Protein AF-A0A847C6D0-F1 (afdb_monomer)

Nearest PDB structures (foldseek):
  8rb9-assembly1_D  TM=8.450E-01  e=7.195E-10  Azotobacter vinelandii DJ
  7zc6-assembly1_D  TM=8.241E-01  e=4.698E-09  Clostridium tetanomorphum
  8rbq-assembly1_D  TM=7.676E-01  e=1.308E-06  Azotobacter vinelandii DJ
  8a1v-assembly1_B  TM=7.270E-01  e=4.413E-07  Vibrio cholerae

Mean predicted aligned error: 7.04 Å

pLDDT: mean 85.18, std 9.55, range [44.72, 97.19]

Foldseek 3Di:
DDDPPPDPDADPQQVLLVLLVVLCVVLQVQLCQWQNCQSVVLLVLLQVLLVVLQVVLCVVVVHDRDPRNCVLSSLLSLLLLQAASQAASVLSSVLSNCLRNVQARVQPHPPRGPDRSSVVSNVVSCVVPVVRGQWHAFTNHHFDNDSGRPGDTDGALVVCLVVLHDDPDDLVCLQCLRTGHRSNQSHNPSVVVSVVSCVVVVSDDPVVVVVVLVVLLVVQLVDQSYPPDSVSSSSCSSSSRD

Secondary structure (DSSP, 8-state):
-----------TTHHHHHHHHHHHHHHHHHHHHHHTHHHHHHHHHHHHHHHHHHHHHHHHTTPPP-TT-THHHHHHHHHHHTS-TT--HHHHHHHHHIIIIIIIITTTSTT--SS-HHHHHHHHHHHH-HHHHSEEEPTT----SSSS----EEE-HHHHHHTTPPP---HHHHHHT-SSS-TTTS-HHHHHHHHHHHHHTT-S-HHHHHHHHHHHHHHHHHS---TT-HHHHHHHHHHS--

Radius of gyration: 19.59 Å; Cα contacts (8 Å, |Δi|>4): 330; chains: 1; bounding box: 45×45×65 Å

Solvent-accessible surface area (backbone atoms only — not comparable to full-atom values): 13008 Å² total; per-residue (Å²): 136,81,78,77,80,80,72,82,79,70,41,86,52,30,65,62,37,49,55,51,48,61,55,43,45,64,48,54,52,48,32,26,70,32,31,30,66,29,40,54,50,52,50,51,51,33,42,53,46,23,50,52,41,51,49,51,50,23,60,76,68,75,45,81,79,62,91,44,58,50,50,48,41,41,34,24,51,55,35,54,32,67,34,23,66,54,52,46,64,68,61,51,51,55,30,35,42,45,15,43,46,56,30,27,47,70,50,74,27,88,95,50,43,97,57,64,28,29,59,53,17,48,51,51,41,49,71,77,41,46,82,60,53,57,34,10,40,54,58,68,41,73,40,53,78,51,78,66,35,87,63,70,66,36,72,24,59,63,59,40,46,74,73,47,40,78,74,96,64,55,72,65,39,42,48,67,26,65,48,33,38,27,47,54,40,23,41,47,62,58,52,51,51,36,50,54,51,37,51,74,69,62,79,48,65,66,64,59,59,48,54,52,52,52,49,54,52,50,52,32,52,75,59,50,61,33,89,90,38,50,67,59,30,31,53,49,58,74,45,53,44,117

Structure (mmCIF, N/CA/C/O backbone):
data_AF-A0A847C6D0-F1
#
_entry.id   AF-A0A847C6D0-F1
#
loop_
_atom_site.group_PDB
_atom_site.id
_atom_site.type_symbol
_atom_site.label_atom_id
_atom_site.label_alt_id
_atom_site.label_comp_id
_atom_site.label_asym_id
_atom_site.label_entity_id
_atom_site.label_seq_id
_atom_site.pdbx_PDB_ins_code
_atom_site.Cartn_x
_atom_site.Cartn_y
_atom_site.Cartn_z
_atom_site.occupancy
_atom_site.B_iso_or_equiv
_atom_site.auth_seq_id
_atom_site.auth_comp_id
_atom_site.auth_asym_id
_atom_site.auth_atom_id
_atom_site.pdbx_PDB_model_num
ATOM 1 N N . MET A 1 1 ? -11.343 23.034 46.363 1.00 44.72 1 MET A N 1
ATOM 2 C CA . MET A 1 1 ? -11.977 22.089 45.418 1.00 44.72 1 MET A CA 1
ATOM 3 C C . MET A 1 1 ? -11.144 22.096 44.141 1.00 44.72 1 MET A C 1
ATOM 5 O O . MET A 1 1 ? -11.367 22.913 43.260 1.00 44.72 1 MET A O 1
ATOM 9 N N . THR A 1 2 ? -10.071 21.307 44.101 1.00 52.72 2 THR A N 1
ATOM 10 C CA . THR A 1 2 ? -9.197 21.187 42.928 1.00 52.72 2 THR A CA 1
ATOM 11 C C . THR A 1 2 ? -9.848 20.202 41.965 1.00 52.72 2 THR A C 1
ATOM 13 O O . THR A 1 2 ? -9.971 19.019 42.265 1.00 52.72 2 THR A O 1
ATOM 16 N N . THR A 1 3 ? -10.327 20.685 40.821 1.00 48.69 3 THR A N 1
ATOM 17 C CA . THR A 1 3 ? -10.751 19.818 39.716 1.00 48.69 3 THR A CA 1
ATOM 18 C C . THR A 1 3 ? -9.593 18.883 39.356 1.00 48.69 3 THR A C 1
ATOM 20 O O . THR A 1 3 ? -8.495 19.390 39.097 1.00 48.69 3 THR A O 1
ATOM 23 N N . PRO A 1 4 ? -9.775 17.550 39.348 1.00 52.44 4 PRO A N 1
ATOM 24 C CA . PRO A 1 4 ? -8.706 16.646 38.951 1.00 52.44 4 PRO A CA 1
ATOM 25 C C . PRO A 1 4 ? -8.313 16.965 37.505 1.00 52.44 4 PRO A C 1
ATOM 27 O O . PRO A 1 4 ? -9.171 17.035 36.622 1.00 52.44 4 PRO A O 1
ATOM 30 N N . LYS A 1 5 ? -7.018 17.202 37.258 1.00 51.00 5 LYS A N 1
ATOM 31 C CA . LYS A 1 5 ? -6.476 17.288 35.897 1.00 51.00 5 LYS A CA 1
ATOM 32 C C . LYS A 1 5 ? -6.838 15.977 35.197 1.00 51.00 5 LYS A C 1
ATOM 34 O O . LYS A 1 5 ? -6.333 14.933 35.593 1.00 51.00 5 LYS A O 1
ATOM 39 N N . LYS A 1 6 ? -7.704 16.025 34.179 1.00 50.72 6 LYS A N 1
ATOM 40 C CA . LYS A 1 6 ? -7.889 14.907 33.246 1.00 50.72 6 LYS A CA 1
ATOM 41 C C . LYS A 1 6 ? -6.543 14.661 32.570 1.00 50.72 6 LYS A C 1
ATOM 43 O O . LYS A 1 6 ? -6.172 15.379 31.645 1.00 50.72 6 LYS A O 1
ATOM 48 N N . THR A 1 7 ? -5.784 13.694 33.065 1.00 55.59 7 THR A N 1
ATOM 49 C CA . THR A 1 7 ? -4.714 13.074 32.293 1.00 55.59 7 THR A CA 1
ATOM 50 C C . THR A 1 7 ? -5.371 12.476 31.056 1.00 55.59 7 THR A C 1
ATOM 52 O O . THR A 1 7 ? -6.276 11.656 31.177 1.00 55.59 7 THR A O 1
ATOM 55 N N . LEU A 1 8 ? -4.993 12.963 29.873 1.00 59.59 8 LEU A N 1
ATOM 56 C CA . LEU A 1 8 ? -5.364 12.333 28.610 1.00 59.59 8 LEU A CA 1
ATOM 57 C C . LEU A 1 8 ? -4.773 10.921 28.621 1.00 59.59 8 LEU A C 1
ATOM 59 O O . LEU A 1 8 ? -3.564 10.754 28.464 1.00 59.59 8 LEU A O 1
ATOM 63 N N . GLU A 1 9 ? -5.611 9.923 28.879 1.00 65.44 9 GLU A N 1
ATOM 64 C CA . GLU A 1 9 ? -5.243 8.526 28.690 1.00 65.44 9 GLU A CA 1
ATOM 65 C C . GLU A 1 9 ? -5.227 8.268 27.185 1.00 65.44 9 GLU A C 1
ATOM 67 O O . GLU A 1 9 ? -6.250 8.374 26.511 1.00 65.44 9 GLU A O 1
ATOM 72 N N . PHE A 1 10 ? -4.034 8.041 26.641 1.00 70.75 10 PHE A N 1
ATOM 73 C CA . PHE A 1 10 ? -3.868 7.706 25.233 1.00 70.75 10 PHE A CA 1
ATOM 74 C C . PHE A 1 10 ? -4.242 6.244 25.018 1.00 70.75 10 PHE A C 1
ATOM 76 O O . PHE A 1 10 ? -3.786 5.380 25.769 1.00 70.75 10 PHE A O 1
ATOM 83 N N . HIS A 1 11 ? -5.006 5.968 23.963 1.00 74.69 11 HIS A N 1
ATOM 84 C CA . HIS A 1 11 ? -5.304 4.610 23.533 1.00 74.69 11 HIS A CA 1
ATOM 85 C C . HIS A 1 11 ? -4.012 3.808 23.292 1.00 74.69 11 HIS A C 1
ATOM 87 O O . HIS A 1 11 ? -3.008 4.343 22.811 1.00 74.69 11 HIS A O 1
ATOM 93 N N . GLU A 1 12 ? -4.028 2.508 23.600 1.00 75.00 12 GLU A N 1
ATOM 94 C CA . GLU A 1 12 ? -2.847 1.629 23.527 1.00 75.00 12 GLU A CA 1
ATOM 95 C C . GLU A 1 12 ? -2.215 1.586 22.123 1.00 75.00 12 GLU A C 1
ATOM 97 O O . GLU A 1 12 ? -1.005 1.398 21.979 1.00 75.00 12 GLU A O 1
ATOM 102 N N . SER A 1 13 ? -3.020 1.832 21.082 1.00 77.50 13 SER A N 1
ATOM 103 C CA . SER A 1 13 ? -2.573 1.917 19.685 1.00 77.50 13 SER A CA 1
ATOM 104 C C . SER A 1 13 ? -1.726 3.154 19.376 1.00 77.50 13 SER A C 1
ATOM 106 O O . SER A 1 13 ? -0.960 3.145 18.413 1.00 77.50 13 SER A O 1
ATOM 108 N N . PHE A 1 14 ? -1.821 4.218 20.179 1.00 81.69 14 PHE A N 1
ATOM 109 C CA . PHE A 1 14 ? -1.315 5.536 19.803 1.00 81.69 14 PHE A CA 1
ATOM 110 C C . PHE A 1 14 ? 0.202 5.558 19.604 1.00 81.69 14 PHE A C 1
ATOM 112 O O . PHE A 1 14 ? 0.680 6.050 18.585 1.00 81.69 14 PHE A O 1
ATOM 119 N N . ARG A 1 15 ? 0.980 5.012 20.550 1.00 83.75 15 ARG A N 1
ATOM 120 C CA . ARG A 1 15 ? 2.453 5.039 20.457 1.00 83.75 15 ARG A CA 1
ATOM 121 C C . ARG A 1 15 ? 2.971 4.217 19.270 1.00 83.75 15 ARG A C 1
ATOM 123 O O . ARG A 1 15 ? 3.663 4.812 18.446 1.00 83.75 15 ARG A O 1
ATOM 130 N N . PRO A 1 16 ? 2.616 2.923 19.122 1.00 84.06 16 PRO A N 1
ATOM 131 C CA . PRO A 1 16 ? 3.066 2.139 17.975 1.00 84.06 16 PRO A CA 1
ATOM 132 C C . PRO A 1 16 ? 2.629 2.754 16.643 1.00 84.06 16 PRO A C 1
ATOM 134 O O . PRO A 1 16 ? 3.468 2.983 15.778 1.00 84.06 16 PRO A O 1
ATOM 137 N N . CYS A 1 17 ? 1.343 3.089 16.482 1.00 87.06 17 CYS A N 1
ATOM 138 C CA . CYS A 1 17 ? 0.830 3.609 15.214 1.00 87.06 17 CYS A CA 1
ATOM 139 C C . CYS A 1 17 ? 1.452 4.955 14.833 1.00 87.06 17 CYS A C 1
ATOM 141 O O . CYS A 1 17 ? 1.730 5.190 13.659 1.00 87.06 17 CYS A O 1
ATOM 143 N N . ARG A 1 18 ? 1.721 5.830 15.808 1.00 89.06 18 ARG A N 1
ATOM 144 C CA . ARG A 1 18 ? 2.415 7.098 15.563 1.00 89.06 18 ARG A CA 1
ATOM 145 C C . ARG A 1 18 ? 3.824 6.855 15.036 1.00 89.06 18 ARG A C 1
ATOM 147 O O . ARG A 1 18 ? 4.219 7.492 14.064 1.00 89.06 18 ARG A O 1
ATOM 154 N N . ASP A 1 19 ? 4.570 5.951 15.664 1.00 88.50 19 ASP A N 1
ATOM 155 C CA . ASP A 1 19 ? 5.946 5.665 15.260 1.00 88.50 19 ASP A CA 1
ATOM 156 C C . ASP A 1 19 ? 5.974 5.043 13.850 1.00 88.50 19 ASP A C 1
ATOM 158 O O . ASP A 1 19 ? 6.799 5.438 13.029 1.00 88.50 19 ASP A O 1
ATOM 162 N N . PHE A 1 20 ? 5.002 4.181 13.519 1.00 88.25 20 PHE A N 1
ATOM 163 C CA . PHE A 1 20 ? 4.784 3.694 12.152 1.00 88.25 20 PHE A CA 1
ATOM 164 C C . PHE A 1 20 ? 4.538 4.824 11.155 1.00 88.25 20 PHE A C 1
ATOM 166 O O . PHE A 1 20 ? 5.227 4.896 10.140 1.00 88.25 20 PHE A O 1
ATOM 173 N N . ILE A 1 21 ? 3.602 5.729 11.445 1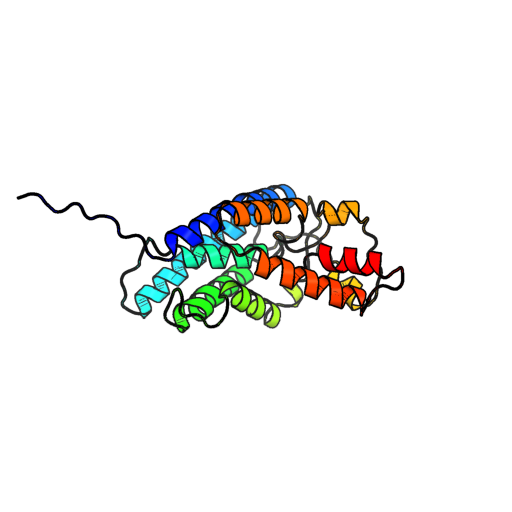.00 90.38 21 ILE A N 1
ATOM 174 C CA . ILE A 1 21 ? 3.292 6.850 10.550 1.00 90.38 21 ILE A CA 1
ATOM 175 C C . ILE A 1 21 ? 4.534 7.719 10.328 1.00 90.38 21 ILE A C 1
ATOM 177 O O . ILE A 1 21 ? 4.827 8.055 9.185 1.00 90.38 21 ILE A O 1
ATOM 181 N N . ILE A 1 22 ? 5.305 8.024 11.379 1.00 89.69 22 ILE A N 1
ATOM 182 C CA . ILE A 1 22 ? 6.541 8.818 11.271 1.00 89.69 22 ILE A CA 1
ATOM 183 C C . ILE A 1 22 ? 7.541 8.155 10.319 1.00 89.69 22 ILE A C 1
ATOM 185 O O . ILE A 1 22 ? 8.117 8.829 9.466 1.00 89.69 22 ILE A O 1
ATOM 189 N N . VAL A 1 23 ? 7.725 6.839 10.428 1.00 88.94 23 VAL A N 1
ATOM 190 C CA . VAL A 1 23 ? 8.647 6.096 9.559 1.00 88.94 23 VAL A CA 1
ATOM 191 C C . VAL A 1 23 ? 8.136 6.017 8.113 1.00 88.94 23 VAL A C 1
ATOM 193 O O . VAL A 1 23 ? 8.940 5.905 7.191 1.00 88.94 23 VAL A O 1
ATOM 196 N N . MET A 1 24 ? 6.828 6.136 7.878 1.00 89.31 24 MET A N 1
ATOM 197 C CA . MET A 1 24 ? 6.245 6.160 6.530 1.00 89.31 24 MET A CA 1
ATOM 198 C C . MET A 1 24 ? 6.336 7.521 5.827 1.00 89.31 24 MET A C 1
ATOM 200 O O . MET A 1 24 ? 6.290 7.565 4.598 1.00 89.31 24 MET A O 1
ATOM 204 N N . ILE A 1 25 ? 6.510 8.624 6.562 1.00 91.75 25 ILE A N 1
ATOM 205 C CA . ILE A 1 25 ? 6.654 9.975 5.990 1.00 91.75 25 ILE A CA 1
ATOM 206 C C . ILE A 1 25 ? 7.699 10.047 4.857 1.00 91.75 25 ILE A C 1
ATOM 208 O O . ILE A 1 25 ? 7.352 10.563 3.793 1.00 91.75 25 ILE A O 1
ATOM 212 N N . PRO A 1 26 ? 8.944 9.543 4.999 1.00 91.56 26 PRO A N 1
ATOM 213 C CA . PRO A 1 26 ? 9.917 9.586 3.905 1.00 91.56 26 PRO A CA 1
ATOM 214 C C . PRO A 1 26 ? 9.453 8.834 2.647 1.00 91.56 26 PRO A C 1
ATOM 216 O O . PRO A 1 26 ? 9.716 9.307 1.541 1.00 91.56 26 PRO A O 1
ATOM 219 N N . LEU A 1 27 ? 8.710 7.724 2.782 1.00 90.94 27 LEU A N 1
ATOM 220 C CA . LEU A 1 27 ? 8.121 7.029 1.627 1.00 90.94 27 LEU A CA 1
ATOM 221 C C . LEU A 1 27 ? 7.070 7.902 0.937 1.00 90.94 27 LEU A C 1
ATOM 223 O O . LEU A 1 27 ? 7.048 7.994 -0.287 1.00 90.94 27 LEU A O 1
ATOM 227 N N . MET A 1 28 ? 6.213 8.567 1.715 1.00 91.81 28 MET A N 1
ATOM 228 C CA . MET A 1 28 ? 5.176 9.449 1.175 1.00 91.81 28 MET A CA 1
ATOM 229 C C . MET A 1 28 ? 5.777 10.651 0.438 1.00 91.81 28 MET A C 1
ATOM 231 O O . MET A 1 28 ? 5.303 11.015 -0.640 1.00 91.81 28 MET A O 1
ATOM 235 N N . ILE A 1 29 ? 6.836 11.246 0.996 1.00 91.69 29 ILE A N 1
ATOM 236 C CA . ILE A 1 29 ? 7.572 12.349 0.365 1.00 91.69 29 ILE A CA 1
ATOM 237 C C . ILE A 1 29 ? 8.174 11.881 -0.958 1.00 91.69 29 ILE A C 1
ATOM 239 O O . ILE A 1 29 ? 8.036 12.574 -1.966 1.00 91.69 29 ILE A O 1
ATOM 243 N N . MET A 1 30 ? 8.787 10.696 -0.981 1.00 89.44 30 MET A N 1
ATOM 244 C CA . MET A 1 30 ? 9.366 10.162 -2.209 1.00 89.44 30 MET A CA 1
ATOM 245 C C . MET A 1 30 ? 8.302 9.884 -3.274 1.00 89.44 30 MET A C 1
ATOM 247 O O . MET A 1 30 ? 8.480 10.268 -4.428 1.00 89.44 30 MET A O 1
ATOM 251 N N . ALA A 1 31 ? 7.167 9.289 -2.896 1.00 89.38 31 ALA A N 1
ATOM 252 C CA . ALA A 1 31 ? 6.049 9.080 -3.813 1.00 89.38 31 ALA A CA 1
ATOM 253 C C . ALA A 1 31 ? 5.589 10.408 -4.446 1.00 89.38 31 ALA A C 1
ATOM 255 O O . ALA A 1 31 ? 5.386 10.478 -5.660 1.00 89.38 31 ALA A O 1
ATOM 256 N N . GLY A 1 32 ? 5.496 11.478 -3.648 1.00 89.19 32 GLY A N 1
ATOM 257 C CA . GLY A 1 32 ? 5.201 12.825 -4.141 1.00 89.19 32 GLY A CA 1
ATOM 258 C C . GLY A 1 32 ? 6.282 13.394 -5.069 1.00 89.19 32 GLY A C 1
ATOM 259 O O . GLY A 1 32 ? 5.963 14.024 -6.074 1.00 89.19 32 GLY A O 1
ATOM 260 N N . TYR A 1 33 ? 7.560 13.137 -4.787 1.00 89.00 33 TYR A N 1
ATOM 261 C CA . TYR A 1 33 ? 8.672 13.584 -5.633 1.00 89.00 33 TYR A CA 1
ATOM 262 C C . TYR A 1 33 ? 8.642 12.959 -7.039 1.00 89.00 33 TYR A C 1
ATOM 264 O O . TYR A 1 33 ? 8.965 13.626 -8.018 1.00 89.00 33 TYR A O 1
ATOM 272 N N . LEU A 1 34 ? 8.209 11.704 -7.166 1.00 86.25 34 LEU A N 1
ATOM 273 C CA . LEU A 1 34 ? 8.239 10.977 -8.443 1.00 86.25 34 LEU A CA 1
ATOM 274 C C . LEU A 1 34 ? 7.023 11.209 -9.316 1.00 86.25 34 LEU A C 1
ATOM 276 O O . LEU A 1 34 ? 7.146 11.313 -10.533 1.00 86.25 34 LEU A O 1
ATOM 280 N N . TYR A 1 35 ? 5.847 11.207 -8.695 1.00 87.31 35 TYR A N 1
ATOM 281 C CA . TYR A 1 35 ? 4.576 11.227 -9.413 1.00 87.31 35 TYR A CA 1
ATOM 282 C C . TYR A 1 35 ? 3.864 12.582 -9.289 1.00 87.31 35 TYR A C 1
ATOM 284 O O . TYR A 1 35 ? 2.782 12.778 -9.847 1.00 87.31 35 TYR A O 1
ATOM 292 N N . GLY A 1 36 ? 4.466 13.535 -8.571 1.00 88.62 36 GLY A N 1
ATOM 293 C CA . GLY A 1 36 ? 3.953 14.884 -8.360 1.00 88.62 36 GLY A CA 1
ATOM 294 C C . GLY A 1 36 ? 2.919 14.970 -7.235 1.00 88.62 36 GLY A C 1
ATOM 295 O O . GLY A 1 36 ? 2.982 14.273 -6.226 1.00 88.62 36 GLY A O 1
ATOM 296 N N . ALA A 1 37 ? 1.928 15.849 -7.395 1.00 89.31 37 ALA A N 1
ATOM 297 C CA . ALA A 1 37 ? 0.943 16.133 -6.347 1.00 89.31 37 ALA A CA 1
ATOM 298 C C . ALA A 1 37 ? -0.102 15.018 -6.141 1.00 89.31 37 ALA A C 1
ATOM 300 O O . ALA A 1 37 ? -0.779 14.988 -5.112 1.00 89.31 37 ALA A O 1
ATOM 301 N N . ARG A 1 38 ? -0.259 14.096 -7.101 1.00 90.75 38 ARG A N 1
ATOM 302 C CA . ARG A 1 38 ? -1.334 13.092 -7.082 1.00 90.75 38 ARG A CA 1
ATOM 303 C C . ARG A 1 38 ? -1.240 12.109 -5.901 1.00 90.75 38 ARG A C 1
ATOM 305 O O . ARG A 1 38 ? -2.246 11.986 -5.207 1.00 90.75 38 ARG A O 1
ATOM 312 N N . PRO A 1 39 ? -0.101 11.455 -5.592 1.00 91.69 39 PRO A N 1
ATOM 313 C CA . PRO A 1 39 ? -0.006 10.581 -4.416 1.00 91.69 39 PRO A CA 1
ATOM 314 C C . PRO A 1 39 ? -0.338 11.283 -3.104 1.00 91.69 39 PRO A C 1
ATOM 316 O O . PRO A 1 39 ? -1.010 10.705 -2.257 1.00 91.69 39 PRO A O 1
ATOM 319 N N . LEU A 1 40 ? 0.070 12.549 -2.954 1.00 93.12 40 LEU A N 1
ATOM 320 C CA . LEU A 1 40 ? -0.241 13.346 -1.764 1.00 93.12 40 LEU A CA 1
ATOM 321 C C . LEU A 1 40 ? -1.753 13.539 -1.597 1.00 93.12 40 LEU A C 1
ATOM 323 O O . LEU A 1 40 ? -2.267 13.417 -0.486 1.00 93.12 40 LEU A O 1
ATOM 327 N N . LEU A 1 41 ? -2.475 13.763 -2.700 1.00 93.62 41 LEU A N 1
ATOM 328 C CA . LEU A 1 41 ? -3.938 13.795 -2.685 1.00 93.62 41 LEU A CA 1
ATOM 329 C C . LEU A 1 41 ? -4.537 12.432 -2.338 1.00 93.62 41 LEU A C 1
ATOM 331 O O . LEU A 1 41 ? -5.476 12.382 -1.552 1.00 93.62 41 LEU A O 1
ATOM 335 N N . ILE A 1 42 ? -3.997 11.333 -2.873 1.00 94.56 42 ILE A N 1
ATOM 336 C CA . ILE A 1 42 ? -4.485 9.985 -2.552 1.00 94.56 42 ILE A CA 1
ATOM 337 C C . ILE A 1 42 ? -4.314 9.694 -1.054 1.00 94.56 42 ILE A C 1
ATOM 339 O O . ILE A 1 42 ? -5.247 9.200 -0.422 1.00 94.56 42 ILE A O 1
ATOM 343 N N . PHE A 1 43 ? -3.169 10.049 -0.462 1.00 95.38 43 PHE A N 1
ATOM 344 C CA . PHE A 1 43 ? -2.953 9.921 0.980 1.00 95.38 43 PHE A CA 1
ATOM 345 C C . PHE A 1 43 ? -3.951 10.752 1.786 1.00 95.38 43 PHE A C 1
ATOM 347 O O . PHE A 1 43 ? -4.514 10.255 2.758 1.00 95.38 43 PHE A O 1
ATOM 354 N N . LEU A 1 44 ? -4.208 11.996 1.372 1.00 95.38 44 LEU A N 1
ATOM 355 C CA . LEU A 1 44 ? -5.173 12.864 2.042 1.00 95.38 44 LEU A CA 1
ATOM 356 C C . LEU A 1 44 ? -6.593 12.293 1.965 1.00 95.38 44 LEU A C 1
ATOM 358 O O . LEU A 1 44 ? -7.277 12.225 2.983 1.00 95.38 44 LEU A O 1
ATOM 362 N N . ILE A 1 45 ? -7.013 11.831 0.785 1.00 95.81 45 ILE A N 1
ATOM 363 C CA . ILE A 1 45 ? -8.318 11.189 0.579 1.00 95.81 45 ILE A CA 1
ATOM 364 C C . ILE A 1 45 ? -8.442 9.949 1.466 1.00 95.81 45 ILE A C 1
ATOM 366 O O . ILE A 1 45 ? -9.458 9.776 2.128 1.00 95.81 45 ILE A O 1
ATOM 370 N N . ALA A 1 46 ? -7.402 9.118 1.542 1.00 96.69 46 ALA A N 1
ATOM 371 C CA . ALA A 1 46 ? -7.412 7.919 2.371 1.00 96.69 46 ALA A CA 1
ATOM 372 C C . ALA A 1 46 ? -7.476 8.222 3.875 1.00 96.69 46 ALA A C 1
ATOM 374 O O . ALA A 1 46 ? -8.168 7.518 4.603 1.00 96.69 46 ALA A O 1
ATOM 375 N N . ILE A 1 47 ? -6.802 9.277 4.347 1.00 96.25 47 ILE A N 1
ATOM 376 C CA . ILE A 1 47 ? -6.898 9.736 5.742 1.00 96.25 47 ILE A CA 1
ATOM 377 C C . ILE A 1 47 ? -8.321 10.210 6.053 1.00 96.25 47 ILE A C 1
ATOM 379 O O . ILE A 1 47 ? -8.883 9.827 7.079 1.00 96.25 47 ILE A O 1
ATOM 383 N N . VAL A 1 48 ? -8.908 11.026 5.173 1.00 96.69 48 VAL A N 1
ATOM 384 C CA . VAL A 1 48 ? -10.277 11.535 5.343 1.00 96.69 48 VAL A CA 1
ATOM 385 C C . VAL A 1 48 ? -11.283 10.385 5.324 1.00 96.69 48 VAL A C 1
ATOM 387 O O . VAL A 1 48 ? -12.140 10.314 6.200 1.00 96.69 48 VAL A O 1
ATOM 390 N N . GLU A 1 49 ? -11.146 9.449 4.389 1.00 96.81 49 GLU A N 1
ATOM 391 C CA . GLU A 1 49 ? -12.027 8.285 4.293 1.00 96.81 49 GLU A CA 1
ATOM 392 C C . GLU A 1 49 ? -11.901 7.373 5.516 1.00 96.81 49 GLU A C 1
ATOM 394 O O . GLU A 1 49 ? -12.906 6.923 6.065 1.00 96.81 49 GLU A O 1
ATOM 399 N N . ALA A 1 50 ? -10.677 7.150 6.002 1.00 95.94 50 ALA A N 1
ATOM 400 C CA . ALA A 1 50 ? -10.447 6.387 7.221 1.00 95.94 50 ALA A CA 1
ATOM 401 C C . ALA A 1 50 ? -11.131 7.041 8.428 1.00 95.94 50 ALA A C 1
ATOM 403 O O . ALA A 1 50 ? -11.762 6.334 9.210 1.00 95.94 50 ALA A O 1
ATOM 404 N N . PHE A 1 51 ? -11.059 8.371 8.554 1.00 95.31 51 PHE A N 1
ATOM 405 C CA . PHE A 1 51 ? -11.759 9.117 9.603 1.00 95.31 51 PHE A CA 1
ATOM 406 C C . PHE A 1 51 ? -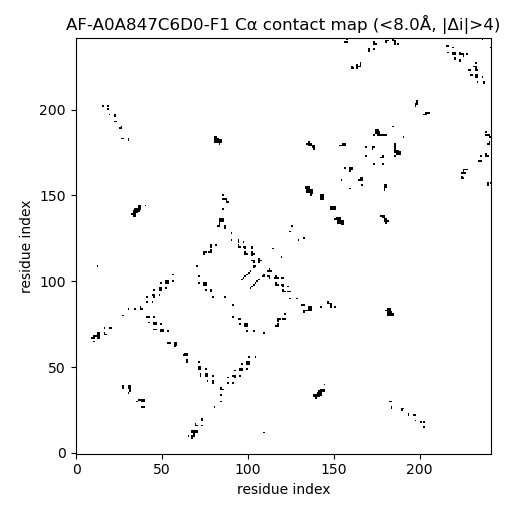13.278 8.961 9.507 1.00 95.31 51 PHE A C 1
ATOM 408 O O . PHE A 1 51 ? -13.930 8.657 10.506 1.00 95.31 51 PHE A O 1
ATOM 415 N N . VAL A 1 52 ? -13.846 9.131 8.309 1.00 95.62 52 VAL A N 1
ATOM 416 C CA . VAL A 1 52 ? -15.292 8.994 8.081 1.00 95.62 52 VAL A CA 1
ATOM 417 C C . VAL A 1 52 ? -15.761 7.576 8.406 1.00 95.62 52 VAL A C 1
ATOM 419 O O . VAL A 1 52 ? -16.761 7.410 9.103 1.00 95.62 52 VAL A O 1
ATOM 422 N N . CYS A 1 53 ? -15.024 6.552 7.971 1.00 94.75 53 CYS A N 1
ATOM 423 C CA . CYS A 1 53 ? -15.344 5.154 8.255 1.00 94.75 53 CYS A CA 1
ATOM 424 C C . CYS A 1 53 ? -15.241 4.814 9.746 1.00 94.75 53 CYS A C 1
ATOM 426 O O . CYS A 1 53 ? -16.065 4.056 10.266 1.00 94.75 53 CYS A O 1
ATOM 428 N N . ASP A 1 54 ? -14.252 5.369 10.447 1.00 93.50 54 ASP A N 1
ATOM 429 C CA . ASP A 1 54 ? -14.087 5.173 11.888 1.00 93.50 54 ASP A CA 1
ATOM 430 C C . ASP A 1 54 ? -15.240 5.835 12.659 1.00 93.50 54 ASP A C 1
ATOM 432 O O . ASP A 1 54 ? -15.878 5.193 13.495 1.00 93.50 54 ASP A O 1
ATOM 436 N N . LEU A 1 55 ? -15.603 7.069 12.289 1.00 92.56 55 LEU A N 1
ATOM 437 C CA . LEU A 1 55 ? -16.743 7.789 12.858 1.00 92.56 55 LEU A CA 1
ATOM 438 C C . LEU A 1 55 ? -18.067 7.054 12.610 1.00 92.56 55 LEU A C 1
ATOM 440 O O . LEU A 1 55 ? -18.865 6.886 13.535 1.00 92.56 55 LEU A O 1
ATOM 444 N N . LEU A 1 56 ? -18.287 6.586 11.380 1.00 93.38 56 LEU A N 1
ATOM 445 C CA . LEU A 1 56 ? -19.467 5.808 11.010 1.00 93.38 56 LEU A CA 1
ATOM 446 C C . LEU A 1 56 ? -19.542 4.508 11.820 1.00 93.38 56 LEU A C 1
ATOM 448 O O . LEU A 1 56 ? -20.603 4.159 12.332 1.00 93.38 56 LEU A O 1
ATOM 452 N N . SER A 1 57 ? -18.414 3.821 11.999 1.00 91.38 57 SER A N 1
ATOM 453 C CA . SER A 1 57 ? -18.345 2.590 12.792 1.00 91.38 57 SER A CA 1
ATOM 454 C C . SER A 1 57 ? -18.651 2.833 14.266 1.00 91.38 57 SER A C 1
ATOM 456 O O . SER A 1 57 ? -19.384 2.052 14.874 1.00 91.38 57 SER A O 1
ATOM 458 N N . CYS A 1 58 ? -18.138 3.922 14.847 1.00 89.94 58 CYS A N 1
ATOM 459 C CA . CYS A 1 58 ? -18.471 4.323 16.212 1.00 89.94 58 CYS A CA 1
ATOM 460 C C . CYS A 1 58 ? -19.965 4.628 16.360 1.00 89.94 58 CYS A C 1
ATOM 462 O O . CYS A 1 58 ? -20.581 4.165 17.323 1.00 89.94 58 CYS A O 1
ATOM 464 N N . LEU A 1 59 ? -20.552 5.340 15.391 1.00 90.06 59 LEU A N 1
ATOM 465 C CA . LEU A 1 59 ? -21.978 5.662 15.372 1.00 90.06 59 LEU A CA 1
ATOM 466 C C . LEU A 1 59 ? -22.841 4.394 15.314 1.00 90.06 59 LEU A C 1
ATOM 468 O O . LEU A 1 59 ? -23.757 4.245 16.118 1.00 90.06 59 LEU A O 1
ATOM 472 N N . LEU A 1 60 ? -22.510 3.455 14.423 1.00 89.94 60 LEU A N 1
ATOM 473 C CA . LEU A 1 60 ? -23.216 2.175 14.287 1.00 89.94 60 LEU A CA 1
ATOM 474 C C . LEU A 1 60 ? -23.092 1.294 15.538 1.00 89.94 60 LEU A C 1
ATOM 476 O O . LEU A 1 60 ? -24.026 0.578 15.884 1.00 89.94 60 LEU A O 1
ATOM 480 N N . GLN A 1 61 ? -21.955 1.357 16.235 1.00 87.69 61 GLN A N 1
ATOM 481 C CA . GLN A 1 61 ? -21.726 0.619 17.482 1.00 87.69 61 GLN A CA 1
ATOM 482 C C . GLN A 1 61 ? -22.281 1.336 18.727 1.00 87.69 61 GLN A C 1
ATOM 484 O O . GLN A 1 61 ? -22.171 0.796 19.828 1.00 87.69 61 GLN A O 1
ATOM 489 N N . GLY A 1 62 ? -22.821 2.554 18.592 1.00 85.12 62 GLY A N 1
ATOM 490 C CA . GLY A 1 62 ? -23.265 3.375 19.724 1.00 85.12 62 GLY A CA 1
ATOM 491 C C . GLY A 1 62 ? -22.134 3.770 20.685 1.00 85.12 62 GLY A C 1
ATOM 492 O O . GLY A 1 62 ? -22.386 4.070 21.854 1.00 85.12 62 GLY A O 1
ATOM 493 N N . LYS A 1 63 ? -20.878 3.743 20.224 1.00 84.31 63 LYS A N 1
ATOM 494 C CA . LYS A 1 63 ? -19.688 4.068 21.022 1.00 84.31 63 LYS A CA 1
ATOM 495 C C . LYS A 1 63 ? -19.278 5.520 20.807 1.00 84.31 63 LYS A C 1
ATOM 497 O O . LYS A 1 63 ? -19.506 6.105 19.752 1.00 84.31 63 LYS A O 1
ATOM 502 N N . ARG A 1 64 ? -18.620 6.104 21.811 1.00 83.75 64 ARG A N 1
ATOM 503 C CA . ARG A 1 64 ? -17.981 7.417 21.655 1.00 83.75 64 ARG A CA 1
ATOM 504 C C . ARG A 1 64 ? -16.750 7.275 20.766 1.00 83.75 64 ARG A C 1
ATOM 506 O O . ARG A 1 64 ? -16.000 6.316 20.919 1.00 83.75 64 ARG A O 1
ATOM 513 N N . TYR A 1 65 ? -16.568 8.231 19.862 1.00 84.75 65 TYR A N 1
ATOM 514 C CA . TYR A 1 65 ? -15.381 8.307 19.020 1.00 84.75 65 TYR A CA 1
ATOM 515 C C . TYR A 1 65 ? -14.147 8.615 19.876 1.00 84.75 65 TYR A C 1
ATOM 517 O O . TYR A 1 65 ? -14.141 9.599 20.624 1.00 84.75 65 TYR A O 1
ATOM 525 N N . ASP A 1 66 ? -13.126 7.765 19.777 1.00 83.00 66 ASP A N 1
ATOM 526 C CA . ASP A 1 66 ? -11.847 7.955 20.455 1.00 83.00 66 ASP A CA 1
ATOM 527 C C . ASP A 1 66 ? -10.851 8.612 19.496 1.00 83.00 66 ASP A C 1
ATOM 529 O O . ASP A 1 66 ? -10.347 7.996 18.562 1.00 83.00 66 ASP A O 1
ATOM 533 N N . VAL A 1 67 ? -10.544 9.884 19.756 1.00 78.62 67 VAL A N 1
ATOM 534 C CA . VAL A 1 67 ? -9.601 10.677 18.952 1.00 78.62 67 VAL A CA 1
ATOM 535 C C . VAL A 1 67 ? -8.164 10.152 19.019 1.00 78.62 67 VAL A C 1
ATOM 537 O O . VAL A 1 67 ? -7.335 10.543 18.201 1.00 78.62 67 VAL A O 1
ATOM 540 N N . THR A 1 68 ? -7.845 9.315 20.009 1.00 81.19 68 THR A N 1
ATOM 541 C CA . THR A 1 68 ? -6.495 8.783 20.209 1.00 81.19 68 THR A CA 1
ATOM 542 C C . THR A 1 68 ? -6.262 7.460 19.480 1.00 81.19 68 THR A C 1
ATOM 544 O O . THR A 1 68 ? -5.106 7.056 19.334 1.00 81.19 68 THR A O 1
ATOM 547 N N . ASP A 1 69 ? -7.304 6.820 18.933 1.00 86.31 69 ASP A N 1
ATOM 548 C CA . ASP A 1 69 ? -7.142 5.629 18.098 1.00 86.31 69 ASP A CA 1
ATOM 549 C C . ASP A 1 69 ? -6.796 5.989 16.646 1.00 86.31 69 ASP A C 1
ATOM 551 O O . ASP A 1 69 ? -7.624 6.008 15.739 1.00 86.31 69 ASP A O 1
ATOM 555 N N . ILE A 1 70 ? -5.510 6.233 16.409 1.00 90.50 70 ILE A N 1
ATOM 556 C CA . ILE A 1 70 ? -4.992 6.587 15.082 1.00 90.50 70 ILE A CA 1
ATOM 557 C C . ILE A 1 70 ? -4.716 5.373 14.173 1.00 90.50 70 ILE A C 1
ATOM 559 O O . ILE A 1 70 ? -4.132 5.518 13.096 1.00 90.50 70 ILE A O 1
ATOM 563 N N . SER A 1 71 ? -5.120 4.167 14.582 1.00 91.94 71 SER A N 1
ATOM 564 C CA . SER A 1 71 ? -4.823 2.931 13.846 1.00 91.94 71 SER A CA 1
ATOM 565 C C . SER A 1 71 ? -5.452 2.888 12.451 1.00 91.94 71 SER A C 1
ATOM 567 O O . SER A 1 71 ? -4.819 2.409 11.510 1.00 91.94 71 SER A O 1
ATOM 569 N N . SER A 1 72 ? -6.655 3.450 12.284 1.00 93.25 72 SER A N 1
ATOM 570 C CA . SER A 1 72 ? -7.360 3.484 10.993 1.00 93.25 72 SER A CA 1
ATOM 571 C C . SER A 1 72 ? -6.584 4.278 9.939 1.00 93.25 72 SER A C 1
ATOM 573 O O . SER A 1 72 ? -6.481 3.839 8.795 1.00 93.25 72 SER A O 1
ATOM 575 N N . TYR A 1 73 ? -5.962 5.395 10.334 1.00 94.81 73 TYR A N 1
ATOM 576 C CA . TYR A 1 73 ? -5.113 6.191 9.443 1.00 94.81 73 TYR A CA 1
ATOM 577 C C . TYR A 1 73 ? -3.875 5.420 9.001 1.00 94.81 73 TYR A C 1
ATOM 579 O O . TYR A 1 73 ? -3.538 5.416 7.821 1.00 94.81 73 TYR A O 1
ATOM 587 N N . MET A 1 74 ? -3.216 4.736 9.941 1.00 94.25 74 MET A N 1
ATOM 588 C CA . MET A 1 74 ? -2.042 3.921 9.643 1.00 94.25 74 MET A CA 1
ATOM 589 C C . MET A 1 74 ? -2.384 2.820 8.630 1.00 94.25 74 MET A C 1
ATOM 591 O O . MET A 1 74 ? -1.675 2.663 7.639 1.00 94.25 74 MET A O 1
ATOM 595 N N . PHE A 1 75 ? -3.489 2.091 8.829 1.00 94.94 75 PHE A N 1
ATOM 596 C CA . PHE A 1 75 ? -3.906 1.041 7.895 1.00 94.94 75 PHE A CA 1
ATOM 597 C C . PHE A 1 75 ? -4.231 1.588 6.502 1.00 94.94 75 PHE A C 1
ATOM 599 O O . PHE A 1 75 ? -3.834 0.979 5.509 1.00 94.94 75 PHE A O 1
ATOM 606 N N . ALA A 1 76 ? -4.899 2.740 6.420 1.00 96.00 76 ALA A N 1
ATOM 607 C CA . ALA A 1 76 ? -5.209 3.389 5.151 1.00 96.00 76 ALA A CA 1
ATOM 608 C C . ALA A 1 76 ? -3.943 3.858 4.413 1.00 96.00 76 ALA A C 1
ATOM 610 O O . ALA A 1 76 ? -3.821 3.644 3.209 1.00 96.00 76 ALA A O 1
ATOM 611 N N . LEU A 1 77 ? -2.967 4.433 5.126 1.00 95.44 77 LEU A N 1
ATOM 612 C CA . LEU A 1 77 ? -1.686 4.844 4.543 1.00 95.44 77 LEU A CA 1
ATOM 613 C C . LEU A 1 77 ? -0.870 3.648 4.037 1.00 95.44 77 LEU A C 1
ATOM 615 O O . LEU A 1 77 ? -0.344 3.706 2.925 1.00 95.44 77 LEU A O 1
ATOM 619 N N . ILE A 1 78 ? -0.811 2.555 4.809 1.00 94.56 78 ILE A N 1
ATOM 620 C CA . ILE A 1 78 ? -0.161 1.304 4.386 1.00 94.56 78 ILE A CA 1
ATOM 621 C C . ILE A 1 78 ? -0.812 0.774 3.109 1.00 94.56 78 ILE A C 1
ATOM 623 O O . ILE A 1 78 ? -0.108 0.478 2.149 1.00 94.56 78 ILE A O 1
ATOM 627 N N . LEU A 1 79 ? -2.145 0.694 3.078 1.00 95.38 79 LEU A N 1
ATOM 628 C CA . LEU A 1 79 ? -2.887 0.230 1.908 1.00 95.38 79 LEU A CA 1
ATOM 629 C C . LEU A 1 79 ? -2.554 1.064 0.667 1.00 95.38 79 LEU A C 1
ATOM 631 O O . LEU A 1 79 ? -2.241 0.511 -0.382 1.00 95.38 79 LEU A O 1
ATOM 635 N N . VAL A 1 80 ? -2.607 2.392 0.789 1.00 95.12 80 VAL A N 1
ATOM 636 C CA . VAL A 1 80 ? -2.341 3.303 -0.327 1.00 95.12 80 VAL A CA 1
ATOM 637 C C . VAL A 1 80 ? -0.912 3.160 -0.835 1.00 95.12 80 VAL A C 1
ATOM 639 O O . VAL A 1 80 ? -0.720 3.122 -2.043 1.00 95.12 80 VAL A O 1
ATOM 642 N N . LEU A 1 81 ? 0.084 3.008 0.041 1.00 93.62 81 LEU A N 1
ATOM 643 C CA . LEU A 1 81 ? 1.476 2.779 -0.372 1.00 93.62 81 LEU A CA 1
ATOM 644 C C . LEU A 1 81 ? 1.653 1.512 -1.230 1.00 93.62 81 LEU A C 1
ATOM 646 O O . LEU A 1 81 ? 2.575 1.461 -2.042 1.00 93.62 81 LEU A O 1
ATOM 650 N N . MET A 1 82 ? 0.770 0.519 -1.095 1.00 92.31 82 MET A N 1
ATOM 651 C CA . MET A 1 82 ? 0.782 -0.697 -1.919 1.00 92.31 82 MET A CA 1
ATOM 652 C C . MET A 1 82 ? 0.063 -0.534 -3.269 1.00 92.31 82 MET A C 1
ATOM 654 O O . MET A 1 82 ? 0.122 -1.435 -4.102 1.00 92.31 82 MET A O 1
ATOM 658 N N . LEU A 1 83 ? -0.619 0.589 -3.508 1.00 92.12 83 LEU A N 1
ATOM 659 C CA . LEU A 1 83 ? -1.355 0.854 -4.746 1.00 92.12 83 LEU A CA 1
ATOM 660 C C . LEU A 1 83 ? -0.512 1.651 -5.762 1.00 92.12 83 LEU A C 1
ATOM 662 O O . LEU A 1 83 ? 0.440 2.348 -5.392 1.00 92.12 83 LEU A O 1
ATOM 666 N N . PRO A 1 84 ? -0.854 1.589 -7.062 1.00 91.31 84 PRO A N 1
ATOM 667 C CA . PRO A 1 84 ? -0.233 2.446 -8.066 1.00 91.31 84 PRO A CA 1
ATOM 668 C C . PRO A 1 84 ? -0.590 3.924 -7.848 1.00 91.31 84 PRO A C 1
ATOM 670 O O . PRO A 1 84 ? -1.728 4.265 -7.531 1.00 91.31 84 PRO A O 1
ATOM 673 N N . ALA A 1 85 ? 0.347 4.835 -8.132 1.00 90.06 85 ALA A N 1
ATOM 674 C CA . ALA A 1 85 ? 0.104 6.285 -8.061 1.00 90.06 85 ALA A CA 1
ATOM 675 C C . ALA A 1 85 ? -0.962 6.786 -9.060 1.00 90.06 85 ALA A C 1
ATOM 677 O O . ALA A 1 85 ? -1.559 7.849 -8.878 1.00 90.06 85 ALA A O 1
ATOM 678 N N . SER A 1 86 ? -1.214 6.025 -10.127 1.00 89.19 86 SER A N 1
ATOM 679 C CA . SER A 1 86 ? -2.207 6.323 -11.162 1.00 89.19 86 SER A CA 1
ATOM 680 C C . SER A 1 86 ? -3.623 5.845 -10.821 1.00 89.19 86 SER A C 1
ATOM 682 O O . SER A 1 86 ? -4.534 6.124 -11.607 1.00 89.19 86 SER A O 1
ATOM 684 N N . VAL A 1 87 ? -3.814 5.155 -9.685 1.00 90.94 87 VAL A N 1
ATOM 685 C CA . VAL A 1 87 ? -5.096 4.555 -9.289 1.00 90.94 87 VAL A CA 1
ATOM 686 C C . VAL A 1 87 ? -6.222 5.593 -9.274 1.00 90.94 87 VAL A C 1
ATOM 688 O O . VAL A 1 87 ? -6.016 6.777 -8.978 1.00 90.94 87 VAL A O 1
ATOM 691 N N . ASN A 1 88 ? -7.432 5.155 -9.623 1.00 91.56 88 ASN A N 1
ATOM 692 C CA . ASN A 1 88 ? -8.621 5.989 -9.504 1.00 91.56 88 ASN A CA 1
ATOM 693 C C . ASN A 1 88 ? -8.969 6.189 -8.019 1.00 91.56 88 ASN A C 1
ATOM 695 O O . ASN A 1 88 ? -8.973 5.229 -7.246 1.00 91.56 88 ASN A O 1
ATOM 699 N N . TYR A 1 89 ? -9.316 7.419 -7.634 1.00 93.12 89 TYR A N 1
ATOM 700 C CA . TYR A 1 89 ? -9.712 7.751 -6.265 1.00 93.12 89 TYR A CA 1
ATOM 701 C C . TYR A 1 89 ? -10.874 6.883 -5.754 1.00 93.12 89 TYR A C 1
ATOM 703 O O . TYR A 1 89 ? -10.878 6.512 -4.586 1.00 93.12 89 TYR A O 1
ATOM 711 N N . GLY A 1 90 ? -11.808 6.476 -6.621 1.00 93.31 90 GLY A N 1
ATOM 712 C CA . GLY A 1 90 ? -12.917 5.590 -6.251 1.00 93.31 90 GLY A CA 1
ATOM 713 C C . GLY A 1 90 ? -12.467 4.215 -5.744 1.00 93.31 90 GLY A C 1
ATOM 714 O O . GLY A 1 90 ? -13.015 3.714 -4.767 1.00 93.31 90 GLY A O 1
ATOM 715 N N . ILE A 1 91 ? -11.426 3.631 -6.347 1.00 93.69 91 ILE A N 1
ATOM 716 C CA . ILE A 1 91 ? -10.873 2.338 -5.907 1.00 93.69 91 ILE A CA 1
ATOM 717 C C . ILE A 1 91 ? -10.240 2.487 -4.518 1.00 93.69 91 ILE A C 1
ATOM 719 O O . ILE A 1 91 ? -10.399 1.616 -3.666 1.00 93.69 91 ILE A O 1
ATOM 723 N N . VAL A 1 92 ? -9.566 3.614 -4.273 1.00 95.12 92 VAL A N 1
ATOM 724 C CA . VAL A 1 92 ? -8.964 3.925 -2.970 1.00 95.12 92 VAL A CA 1
ATOM 725 C C . VAL A 1 92 ? -10.040 4.074 -1.900 1.00 95.12 92 VAL A C 1
ATOM 727 O O . VAL A 1 92 ? -9.904 3.474 -0.839 1.00 95.12 92 VAL A O 1
ATOM 730 N N . LEU A 1 93 ? -11.123 4.804 -2.185 1.00 96.50 93 LEU A N 1
ATOM 731 C CA . LEU A 1 93 ? -12.244 4.973 -1.255 1.00 96.50 93 LEU A CA 1
ATOM 732 C C . LEU A 1 93 ? -12.850 3.622 -0.859 1.00 96.50 93 LEU A C 1
ATOM 734 O O . LEU A 1 93 ? -12.922 3.298 0.323 1.00 96.50 93 LEU A O 1
ATOM 738 N N . ILE A 1 94 ? -13.196 2.789 -1.846 1.00 96.50 94 ILE A N 1
ATOM 739 C CA . ILE A 1 94 ? -13.768 1.456 -1.605 1.00 96.50 94 ILE A CA 1
ATOM 740 C C . ILE A 1 94 ? -12.782 0.577 -0.818 1.00 96.50 94 ILE A C 1
ATOM 742 O O . ILE A 1 94 ? -13.171 -0.121 0.119 1.00 96.50 94 ILE A O 1
ATOM 746 N N . GLY A 1 95 ? -11.499 0.623 -1.175 1.00 96.25 95 GLY A N 1
ATOM 747 C CA . GLY A 1 95 ? -10.446 -0.138 -0.514 1.00 96.25 95 GLY A CA 1
ATOM 748 C C . GLY A 1 95 ? -10.242 0.241 0.953 1.00 96.25 95 GLY A C 1
ATOM 749 O O . GLY A 1 95 ? -10.168 -0.633 1.822 1.00 96.25 95 GLY A O 1
ATOM 750 N N . VAL A 1 96 ? -10.172 1.542 1.244 1.00 97.19 96 VAL A N 1
ATOM 751 C CA . VAL A 1 96 ? -10.027 2.066 2.611 1.00 97.19 96 VAL A CA 1
ATOM 752 C C . VAL A 1 96 ? -11.280 1.766 3.428 1.00 97.19 96 VAL A C 1
ATOM 754 O O . VAL A 1 96 ? -11.158 1.278 4.554 1.00 97.19 96 VAL A O 1
ATOM 757 N N . ALA A 1 97 ? -12.471 1.953 2.854 1.00 97.19 97 ALA A N 1
ATOM 758 C CA . ALA A 1 97 ? -13.727 1.616 3.512 1.00 97.19 97 ALA A CA 1
ATOM 759 C C . ALA A 1 97 ? -13.781 0.133 3.897 1.00 97.19 97 ALA A C 1
ATOM 761 O O . ALA A 1 97 ? -14.059 -0.199 5.048 1.00 97.19 97 ALA A O 1
ATOM 762 N N . PHE A 1 98 ? -13.425 -0.774 2.983 1.00 96.44 98 PHE A N 1
ATOM 763 C CA . PHE A 1 98 ? -13.375 -2.206 3.282 1.00 96.44 98 PHE A CA 1
ATOM 764 C C . PHE A 1 98 ? -12.336 -2.536 4.368 1.00 96.44 98 PHE A C 1
ATOM 766 O O . PHE A 1 98 ? -12.617 -3.281 5.308 1.00 96.44 98 PHE A O 1
ATOM 773 N N . THR A 1 99 ? -11.155 -1.921 4.294 1.00 96.62 99 THR A N 1
ATOM 774 C CA . THR A 1 99 ? -10.074 -2.083 5.281 1.00 96.62 99 THR A CA 1
ATOM 775 C C . THR A 1 99 ? -10.511 -1.692 6.691 1.00 96.62 99 THR A C 1
ATOM 777 O O . THR A 1 99 ? -10.253 -2.424 7.647 1.00 96.62 99 THR A O 1
ATOM 780 N N . VAL A 1 100 ? -11.174 -0.545 6.841 1.00 95.12 100 VAL A N 1
ATOM 781 C CA . VAL A 1 100 ? -11.546 -0.003 8.152 1.00 95.12 100 VAL A CA 1
ATOM 782 C C . VAL A 1 100 ? -12.838 -0.642 8.663 1.00 95.12 100 VAL A C 1
ATOM 784 O O . VAL A 1 100 ? -12.864 -1.152 9.783 1.00 95.12 100 VAL A O 1
ATOM 787 N N . LEU A 1 101 ? -13.898 -0.677 7.852 1.00 94.81 101 LEU A N 1
ATOM 788 C CA . LEU A 1 101 ? -15.203 -1.195 8.273 1.00 94.81 101 LEU A CA 1
ATOM 789 C C . LEU A 1 101 ? -15.160 -2.712 8.490 1.00 94.81 101 LEU A C 1
ATOM 791 O O . LEU A 1 101 ? -15.579 -3.201 9.538 1.00 94.81 101 LEU A O 1
ATOM 795 N N . VAL A 1 102 ? -14.618 -3.457 7.523 1.00 94.31 102 VAL A N 1
ATOM 796 C CA . VAL A 1 102 ? -14.594 -4.926 7.566 1.00 94.31 102 VAL A CA 1
ATOM 797 C C . VAL A 1 102 ? -13.309 -5.433 8.214 1.00 94.31 102 VAL A C 1
ATOM 799 O O . VAL A 1 102 ? -13.359 -6.278 9.100 1.00 94.31 102 VAL A O 1
ATOM 802 N N . GLY A 1 103 ? -12.150 -4.901 7.823 1.00 92.19 103 GLY A N 1
ATOM 803 C CA . GLY A 1 103 ? -10.861 -5.381 8.333 1.00 92.19 103 GLY A CA 1
ATOM 804 C C . GLY A 1 103 ? -10.608 -5.068 9.813 1.00 92.19 103 GLY A C 1
ATOM 805 O O . GLY A 1 103 ? -10.016 -5.892 10.508 1.00 92.19 103 GLY A O 1
ATOM 806 N N . LYS A 1 104 ? -11.061 -3.911 10.317 1.00 92.75 104 LYS A N 1
ATOM 807 C CA . LYS A 1 104 ? -10.875 -3.494 11.723 1.00 92.75 104 LYS A CA 1
ATOM 808 C C . LYS A 1 104 ? -12.161 -3.624 12.543 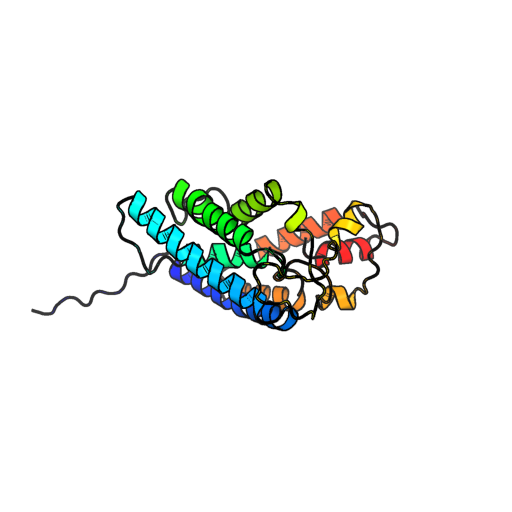1.00 92.75 104 LYS A C 1
ATOM 810 O O . LYS A 1 104 ? -12.167 -4.281 13.585 1.00 92.75 104 LYS A O 1
ATOM 815 N N . HIS A 1 105 ? -13.247 -2.976 12.120 1.00 91.75 105 HIS A N 1
ATOM 816 C CA . HIS A 1 105 ? -14.434 -2.818 12.972 1.00 91.75 105 HIS A CA 1
ATOM 817 C C . HIS A 1 105 ? -15.342 -4.045 13.032 1.00 91.75 105 HIS A C 1
ATOM 819 O O . HIS A 1 105 ? -15.885 -4.312 14.103 1.00 91.75 105 HIS A O 1
ATOM 825 N N . ALA A 1 106 ? -15.448 -4.846 11.968 1.00 91.25 106 ALA A N 1
ATOM 826 C CA . ALA A 1 106 ? -16.253 -6.074 11.996 1.00 91.25 106 ALA A CA 1
ATOM 827 C C . ALA A 1 106 ? -15.751 -7.102 13.028 1.00 91.25 106 ALA A C 1
ATOM 829 O O . ALA A 1 106 ? -16.547 -7.859 13.578 1.00 91.25 106 ALA A O 1
ATOM 830 N N . PHE A 1 107 ? -14.453 -7.085 13.353 1.00 88.69 107 PHE A N 1
ATOM 831 C CA . PHE A 1 107 ? -13.847 -7.940 14.383 1.00 88.69 107 PHE A CA 1
ATOM 832 C C . PHE A 1 107 ? -13.820 -7.298 15.781 1.00 88.69 107 PHE A C 1
ATOM 834 O O . PHE A 1 107 ? -13.247 -7.842 16.723 1.00 88.69 107 PHE A O 1
ATOM 841 N N . GLY A 1 108 ? -14.467 -6.143 15.953 1.00 83.94 108 GLY A N 1
ATOM 842 C CA . GLY A 1 108 ? -14.627 -5.496 17.253 1.00 83.94 108 GLY A CA 1
ATOM 843 C C . GLY A 1 108 ? -13.564 -4.453 17.603 1.00 83.94 108 GLY A C 1
ATOM 844 O O . GLY A 1 108 ? -13.500 -4.065 18.772 1.00 83.94 108 GLY A O 1
ATOM 845 N N . GLY A 1 109 ? -12.775 -3.982 16.630 1.00 84.31 109 GLY A N 1
ATOM 846 C CA . GLY A 1 109 ? -11.880 -2.829 16.770 1.00 84.31 109 GLY A CA 1
ATOM 847 C C . GLY A 1 109 ? -10.390 -3.177 16.838 1.00 84.31 109 GLY A C 1
ATOM 848 O O . GLY A 1 109 ? -9.947 -4.237 16.395 1.00 84.31 109 GLY A O 1
ATOM 849 N N . TYR A 1 110 ? -9.592 -2.246 17.368 1.00 84.25 110 TYR A N 1
ATOM 850 C CA . TYR A 1 110 ? -8.137 -2.390 17.446 1.00 84.25 110 TYR A CA 1
ATOM 851 C C . TYR A 1 110 ? -7.713 -3.630 18.258 1.00 84.25 110 TYR A C 1
ATOM 853 O O . TYR A 1 110 ? -8.275 -3.919 19.312 1.00 84.25 110 TYR A O 1
ATOM 861 N N . GLY A 1 111 ? -6.716 -4.366 17.756 1.00 82.94 111 GLY A N 1
ATOM 862 C CA . GLY A 1 111 ? -6.124 -5.532 18.422 1.00 82.94 111 GLY A CA 1
ATOM 863 C C . GLY A 1 111 ? -6.936 -6.831 18.353 1.00 82.94 111 GLY A C 1
ATOM 864 O O . GLY A 1 111 ? -6.467 -7.853 18.843 1.00 82.94 111 GLY A O 1
ATOM 865 N N . ARG A 1 112 ? -8.130 -6.821 17.745 1.00 86.00 112 ARG A N 1
ATOM 866 C CA . ARG A 1 112 ? -9.022 -7.998 17.650 1.00 86.00 112 ARG A CA 1
ATOM 867 C C . ARG A 1 112 ? -9.115 -8.605 16.248 1.00 86.00 112 ARG A C 1
ATOM 869 O O . ARG A 1 112 ? -9.874 -9.544 16.031 1.00 86.00 112 ARG A O 1
ATOM 876 N N . TYR A 1 113 ? -8.357 -8.073 15.296 1.00 89.88 113 TYR A N 1
ATOM 877 C CA . TYR A 1 113 ? -8.338 -8.554 13.919 1.00 89.88 113 TYR A CA 1
ATOM 878 C C . TYR A 1 113 ? -7.501 -9.846 13.791 1.00 89.88 113 TYR A C 1
ATOM 880 O O . TYR A 1 113 ? -6.390 -9.907 14.319 1.00 89.88 113 TYR A O 1
ATOM 888 N N . PRO A 1 114 ? -7.990 -10.880 13.080 1.00 89.31 114 PRO A N 1
ATOM 889 C CA . PRO A 1 114 ? -7.245 -12.129 12.875 1.00 89.31 114 PRO A CA 1
ATOM 890 C C . PRO A 1 114 ? -6.043 -11.967 11.930 1.00 89.31 114 PRO A C 1
ATOM 892 O O . PRO A 1 114 ? -5.084 -12.730 11.999 1.00 89.31 114 PRO A O 1
ATOM 895 N N . PHE A 1 115 ? -6.088 -10.970 11.046 1.00 89.81 115 PHE A N 1
ATOM 896 C CA . PHE A 1 115 ? -5.050 -10.637 10.072 1.00 89.81 115 PHE A CA 1
ATOM 897 C C . PHE A 1 115 ? -4.853 -9.122 10.009 1.00 89.81 115 PHE A C 1
ATOM 899 O O . PHE A 1 115 ? -5.712 -8.358 10.444 1.00 89.81 115 PHE A O 1
ATOM 906 N N . HIS A 1 116 ? -3.730 -8.670 9.448 1.00 91.94 116 HIS A N 1
ATOM 907 C CA . HIS A 1 116 ? -3.450 -7.241 9.324 1.00 91.94 116 HIS A CA 1
ATOM 908 C C . HIS A 1 116 ? -4.497 -6.553 8.417 1.00 91.94 116 HIS A C 1
ATOM 910 O O . HIS A 1 116 ? -4.567 -6.895 7.230 1.00 91.94 116 HIS A O 1
ATOM 916 N N . PRO A 1 117 ? -5.277 -5.563 8.907 1.00 93.69 117 PRO A N 1
ATOM 917 C CA . PRO A 1 117 ? -6.398 -4.993 8.153 1.00 93.69 117 PRO A CA 1
ATOM 918 C C . PRO A 1 117 ? -5.994 -4.425 6.791 1.00 93.69 117 PRO A C 1
ATOM 920 O O . PRO A 1 117 ? -6.679 -4.665 5.802 1.00 93.69 117 PRO A O 1
ATOM 923 N N . ALA A 1 118 ? -4.848 -3.738 6.705 1.00 94.50 118 ALA A N 1
ATOM 924 C CA . ALA A 1 118 ? -4.376 -3.175 5.436 1.00 94.50 118 ALA A CA 1
ATOM 925 C C . ALA A 1 118 ? -4.068 -4.253 4.380 1.00 94.50 118 ALA A C 1
ATOM 927 O O . ALA A 1 118 ? -4.352 -4.060 3.203 1.00 94.50 118 ALA A O 1
ATOM 928 N N . ALA A 1 119 ? -3.537 -5.409 4.799 1.00 93.62 119 ALA A N 1
ATOM 929 C CA . ALA A 1 119 ? -3.243 -6.511 3.883 1.00 93.62 119 ALA A CA 1
ATOM 930 C C . ALA A 1 119 ? -4.536 -7.184 3.399 1.00 93.62 119 ALA A C 1
ATOM 932 O O . ALA A 1 119 ? -4.651 -7.554 2.234 1.00 93.62 119 ALA A O 1
ATOM 933 N N . PHE A 1 120 ? -5.537 -7.282 4.277 1.00 95.44 120 PHE A N 1
ATOM 934 C CA . PHE A 1 120 ? -6.869 -7.764 3.919 1.00 95.44 120 PHE A CA 1
ATOM 935 C C . PHE A 1 120 ? -7.575 -6.838 2.923 1.00 95.44 120 PHE A C 1
ATOM 937 O O . PHE A 1 120 ? -8.127 -7.303 1.928 1.00 95.44 120 PHE A O 1
ATOM 944 N N . GLY A 1 121 ? -7.485 -5.525 3.144 1.00 95.38 121 GLY A N 1
ATOM 945 C CA . GLY A 1 121 ? -7.925 -4.517 2.187 1.00 95.38 121 GLY A CA 1
ATOM 946 C C . GLY A 1 121 ? -7.248 -4.658 0.833 1.00 95.38 121 GLY A C 1
ATOM 947 O O . GLY A 1 121 ? -7.917 -4.702 -0.195 1.00 95.38 121 GLY A O 1
ATOM 948 N N . PHE A 1 122 ? -5.922 -4.795 0.829 1.00 94.69 122 PHE A N 1
ATOM 949 C CA . PHE A 1 122 ? -5.159 -4.976 -0.400 1.00 94.69 122 PHE A CA 1
ATOM 950 C C . PHE A 1 122 ? -5.590 -6.241 -1.151 1.00 94.69 122 PHE A C 1
ATOM 952 O O . PHE A 1 122 ? -5.815 -6.183 -2.359 1.00 94.69 122 PHE A O 1
ATOM 959 N N . ALA A 1 123 ? -5.786 -7.362 -0.452 1.00 94.62 123 ALA A N 1
ATOM 960 C CA . ALA A 1 123 ? -6.282 -8.601 -1.049 1.00 94.62 123 ALA A CA 1
ATOM 961 C C . ALA A 1 123 ? -7.670 -8.422 -1.686 1.00 94.62 123 ALA A C 1
ATOM 963 O O . ALA A 1 123 ? -7.891 -8.865 -2.810 1.00 94.62 123 ALA A O 1
ATOM 964 N N . PHE A 1 124 ? -8.585 -7.719 -1.013 1.00 95.62 124 PHE A N 1
ATOM 965 C CA . PHE A 1 124 ? -9.911 -7.416 -1.554 1.00 95.62 124 PHE A CA 1
ATOM 966 C C . PHE A 1 124 ? -9.840 -6.597 -2.848 1.00 95.62 124 PHE A C 1
ATOM 968 O O . PHE A 1 124 ? -10.457 -6.970 -3.846 1.00 95.62 124 PHE A O 1
ATOM 975 N N . ILE A 1 125 ? -9.045 -5.522 -2.869 1.00 95.25 125 ILE A N 1
ATOM 976 C CA . ILE A 1 125 ? -8.887 -4.700 -4.075 1.00 95.25 125 ILE A CA 1
ATOM 977 C C . ILE A 1 125 ? -8.278 -5.545 -5.202 1.00 95.25 125 ILE A C 1
ATOM 979 O O . ILE A 1 125 ? -8.769 -5.477 -6.323 1.00 95.25 125 ILE A O 1
ATOM 983 N N . ASN A 1 126 ? -7.286 -6.397 -4.915 1.00 92.25 126 ASN A N 1
ATOM 984 C CA . ASN A 1 126 ? -6.693 -7.296 -5.914 1.00 92.25 126 ASN A CA 1
ATOM 985 C C . ASN A 1 126 ? -7.699 -8.268 -6.530 1.00 92.25 126 ASN A C 1
ATOM 987 O O . ASN A 1 126 ? -7.612 -8.547 -7.721 1.00 92.25 126 ASN A O 1
ATOM 991 N N . VAL A 1 127 ? -8.667 -8.759 -5.758 1.00 93.62 127 VAL A N 1
ATOM 992 C CA . VAL A 1 127 ? -9.715 -9.647 -6.279 1.00 93.62 127 VAL A CA 1
ATOM 993 C C . VAL A 1 127 ? -10.746 -8.872 -7.103 1.00 93.62 127 VAL A C 1
ATOM 995 O O . VAL A 1 127 ? -11.165 -9.345 -8.156 1.00 93.62 127 VAL A O 1
ATOM 998 N N . CYS A 1 128 ? -11.154 -7.684 -6.655 1.00 93.38 128 CYS A N 1
ATOM 999 C CA . CYS A 1 128 ?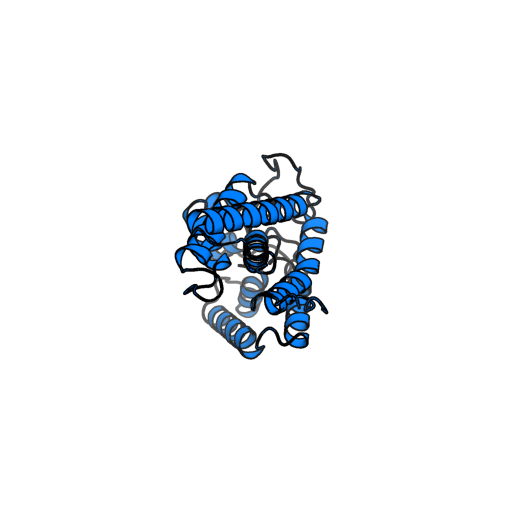 -12.213 -6.913 -7.312 1.00 93.38 128 CYS A CA 1
ATOM 1000 C C . CYS A 1 128 ? -11.730 -6.070 -8.503 1.00 93.38 128 CYS A C 1
ATOM 1002 O O . CYS A 1 128 ? -12.505 -5.818 -9.422 1.00 93.38 128 CYS A O 1
ATOM 1004 N N . PHE A 1 129 ? -10.476 -5.616 -8.486 1.00 91.44 129 PHE A N 1
ATOM 1005 C CA . PHE A 1 129 ? -9.922 -4.629 -9.419 1.00 91.44 129 PHE A CA 1
ATOM 1006 C C . PHE A 1 129 ? -8.507 -5.001 -9.893 1.00 91.44 129 PHE A C 1
ATOM 1008 O O . PHE A 1 129 ? -7.643 -4.130 -10.013 1.00 91.44 129 PHE A O 1
ATOM 1015 N N . ALA A 1 130 ? -8.263 -6.285 -10.174 1.00 86.38 130 ALA A N 1
ATOM 1016 C CA . ALA A 1 130 ? -6.954 -6.794 -10.598 1.00 86.38 130 ALA A CA 1
ATOM 1017 C C . ALA A 1 130 ? -6.337 -5.976 -11.751 1.00 86.38 130 ALA A C 1
ATOM 1019 O O . ALA A 1 130 ? -5.178 -5.567 -11.676 1.00 86.38 130 ALA A O 1
ATOM 1020 N N . ASP A 1 131 ? -7.132 -5.664 -12.778 1.00 83.69 131 ASP A N 1
ATOM 1021 C CA . ASP A 1 131 ? -6.658 -4.972 -13.983 1.00 83.69 131 ASP A CA 1
ATOM 1022 C C . ASP A 1 131 ? -6.127 -3.559 -13.702 1.00 83.69 131 ASP A C 1
ATOM 1024 O O . ASP A 1 131 ? -5.248 -3.072 -14.408 1.00 83.69 131 ASP A O 1
ATOM 1028 N N . ALA A 1 132 ? -6.630 -2.892 -12.660 1.00 83.94 132 ALA A N 1
ATOM 1029 C CA . ALA A 1 132 ? -6.262 -1.514 -12.340 1.00 83.94 132 ALA A CA 1
ATOM 1030 C C . ALA A 1 132 ? -5.024 -1.401 -11.434 1.00 83.94 132 ALA A C 1
ATOM 1032 O O . ALA A 1 132 ? -4.406 -0.339 -11.386 1.00 83.94 132 ALA A O 1
ATOM 1033 N N . ILE A 1 133 ? -4.670 -2.457 -10.694 1.00 86.62 133 ILE A N 1
ATOM 1034 C CA . ILE A 1 133 ? -3.621 -2.406 -9.657 1.00 86.62 133 ILE A CA 1
ATOM 1035 C C . ILE A 1 133 ? -2.249 -2.756 -10.228 1.00 86.62 133 ILE A C 1
ATOM 1037 O O . ILE A 1 133 ? -1.250 -2.191 -9.799 1.00 86.62 133 ILE A O 1
ATOM 1041 N N . TYR A 1 134 ? -2.192 -3.649 -11.220 1.00 85.81 134 TYR A N 1
ATOM 1042 C CA . TYR A 1 134 ? -0.932 -4.112 -11.818 1.00 85.81 134 TYR A CA 1
ATOM 1043 C C . TYR A 1 134 ? -0.422 -3.234 -12.975 1.00 85.81 134 TYR A C 1
ATOM 1045 O O . TYR A 1 134 ? 0.534 -3.602 -13.666 1.00 85.81 134 TYR A O 1
ATOM 1053 N N . LEU A 1 135 ? -1.050 -2.074 -13.178 1.00 88.31 135 LEU A N 1
ATOM 1054 C CA . LEU A 1 135 ? -0.703 -1.090 -14.1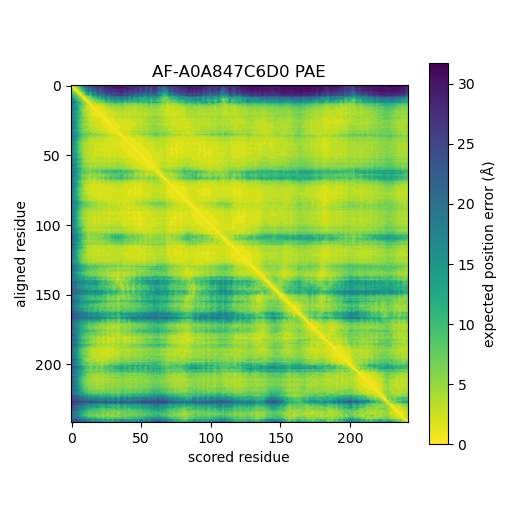95 1.00 88.31 135 LEU A CA 1
ATOM 1055 C C . LEU A 1 135 ? -0.144 0.171 -13.532 1.00 88.31 135 LEU A C 1
ATOM 1057 O O . LEU A 1 135 ? -0.850 0.886 -12.819 1.00 88.31 135 LEU A O 1
ATOM 1061 N N . TYR A 1 136 ? 1.124 0.465 -13.805 1.00 88.88 136 TYR A N 1
ATOM 1062 C CA . TYR A 1 136 ? 1.865 1.521 -13.124 1.00 88.88 136 TYR A CA 1
ATOM 1063 C C . TYR A 1 136 ? 2.274 2.635 -14.091 1.00 88.88 136 TYR A C 1
ATOM 1065 O O . TYR A 1 136 ? 2.617 2.369 -15.246 1.00 88.88 136 TYR A O 1
ATOM 1073 N N . PRO A 1 137 ? 2.256 3.897 -13.643 1.00 87.81 137 PRO A N 1
ATOM 1074 C CA . PRO A 1 137 ? 2.808 4.998 -14.415 1.00 87.81 137 PRO A CA 1
ATOM 1075 C C . PRO A 1 137 ? 4.339 4.899 -14.447 1.00 87.81 137 PRO A C 1
ATOM 1077 O O . PRO A 1 137 ? 4.962 4.284 -13.580 1.00 87.81 137 PRO A O 1
ATOM 1080 N N . ARG A 1 138 ? 4.962 5.538 -15.439 1.00 85.50 138 ARG A N 1
ATOM 1081 C CA . ARG A 1 138 ? 6.425 5.650 -15.487 1.00 85.50 138 ARG A CA 1
ATOM 1082 C C . ARG A 1 138 ? 6.934 6.453 -14.282 1.00 85.50 138 ARG A C 1
ATOM 1084 O O . ARG A 1 138 ? 6.325 7.457 -13.904 1.00 85.50 138 ARG A O 1
ATOM 1091 N N . SER A 1 139 ? 8.068 6.047 -13.721 1.00 82.12 139 SER A N 1
ATOM 1092 C CA . SER A 1 139 ? 8.821 6.838 -12.744 1.00 82.12 139 SER A CA 1
ATOM 1093 C C . SER A 1 139 ? 9.111 8.248 -13.286 1.00 82.12 139 SER A C 1
ATOM 1095 O O . SER A 1 139 ? 9.310 8.436 -14.488 1.00 82.12 139 SER A O 1
ATOM 1097 N N . PHE A 1 140 ? 9.102 9.253 -12.406 1.00 82.38 140 PHE A N 1
ATOM 1098 C CA . PHE A 1 140 ? 9.328 10.669 -12.748 1.00 82.38 140 PHE A CA 1
ATOM 1099 C C . PHE A 1 140 ? 8.313 11.291 -13.724 1.00 82.38 140 PHE A C 1
ATOM 1101 O O . PHE A 1 140 ? 8.577 12.342 -14.310 1.00 82.38 140 PHE A O 1
ATOM 1108 N N . SER A 1 141 ? 7.140 10.675 -13.910 1.00 81.19 141 SER A N 1
ATOM 1109 C CA . SER A 1 141 ? 6.048 11.293 -14.663 1.00 81.19 141 SER A CA 1
ATOM 1110 C C . SER A 1 141 ? 5.111 12.049 -13.720 1.00 81.19 141 SER A C 1
ATOM 1112 O O . SER A 1 141 ? 4.483 11.462 -12.842 1.00 81.19 141 SER A O 1
ATOM 1114 N N . ALA A 1 142 ? 5.010 13.370 -13.895 1.00 76.94 142 ALA A N 1
ATOM 1115 C CA . ALA A 1 142 ? 4.059 14.179 -13.141 1.00 76.94 142 ALA A CA 1
ATOM 1116 C C . ALA A 1 142 ? 2.633 13.847 -13.601 1.00 76.94 142 ALA A C 1
ATOM 1118 O O . ALA A 1 142 ? 2.240 14.156 -14.728 1.00 76.94 142 ALA A O 1
ATOM 1119 N N . ILE A 1 143 ? 1.861 13.198 -12.730 1.00 83.75 143 ILE A N 1
ATOM 1120 C CA . ILE A 1 143 ? 0.501 12.763 -13.045 1.00 83.75 143 ILE A CA 1
ATOM 1121 C C . ILE A 1 143 ? -0.471 13.894 -12.713 1.00 83.75 143 ILE A C 1
ATOM 1123 O O . ILE A 1 143 ? -0.397 14.505 -11.644 1.00 83.75 143 ILE A O 1
ATOM 1127 N N . GLY A 1 144 ? -1.425 14.142 -13.612 1.00 82.94 144 GLY A N 1
ATOM 1128 C CA . GLY A 1 144 ? -2.515 15.079 -13.361 1.00 82.94 144 GLY A CA 1
ATOM 1129 C C . GLY A 1 144 ? -3.340 14.695 -12.126 1.00 82.94 144 GLY A C 1
ATOM 1130 O O . GLY A 1 144 ? -3.541 13.518 -11.811 1.00 82.94 144 GLY A O 1
ATOM 1131 N N . THR A 1 145 ? -3.859 15.702 -11.429 1.00 83.31 145 THR A N 1
ATOM 1132 C CA . THR A 1 145 ? -4.720 15.532 -10.245 1.00 83.31 145 THR A CA 1
ATOM 1133 C C . THR A 1 145 ? -6.179 15.228 -10.598 1.00 83.31 145 THR A C 1
ATOM 1135 O O . THR A 1 145 ? -6.997 15.009 -9.705 1.00 83.31 145 THR A O 1
ATOM 1138 N N . SER A 1 146 ? -6.516 15.164 -11.888 1.00 83.75 146 SER A N 1
ATOM 1139 C CA . SER A 1 146 ? -7.846 14.822 -12.393 1.00 83.75 146 SER A CA 1
ATOM 1140 C C . SER A 1 146 ? -8.307 13.425 -11.966 1.00 83.75 146 SER A C 1
ATOM 1142 O O . SER A 1 146 ? -7.501 12.546 -11.657 1.00 83.75 146 SER A O 1
ATOM 1144 N N . TRP A 1 147 ? -9.626 13.204 -11.981 1.00 75.38 147 TRP A N 1
ATOM 1145 C CA . TRP A 1 147 ? -10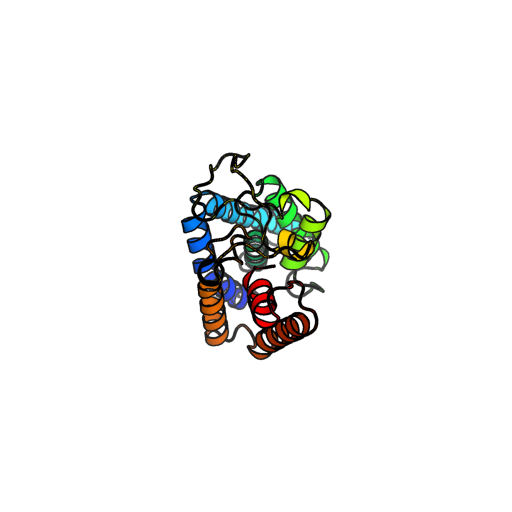.243 11.917 -11.626 1.00 75.38 147 TRP A CA 1
ATOM 1146 C C . TRP A 1 147 ? -9.613 10.744 -12.390 1.00 75.38 147 TRP A C 1
ATOM 1148 O O . TRP A 1 147 ? -9.188 9.750 -11.799 1.00 75.38 147 TRP A O 1
ATOM 1158 N N . ASN A 1 148 ? -9.443 10.927 -13.699 1.00 73.44 148 ASN A N 1
ATOM 1159 C CA . ASN A 1 148 ? -8.650 10.042 -14.539 1.00 73.44 148 ASN A CA 1
ATOM 1160 C C . ASN A 1 148 ? -7.218 10.571 -14.598 1.00 73.44 148 ASN A C 1
ATOM 1162 O O . ASN A 1 148 ? -7.009 11.751 -14.875 1.00 73.44 148 ASN A O 1
ATOM 1166 N N . SER A 1 149 ? -6.237 9.706 -14.345 1.00 73.19 149 SER A N 1
ATOM 1167 C CA . SER A 1 149 ? -4.816 10.071 -14.378 1.00 73.19 149 SER A CA 1
ATOM 1168 C C . SER A 1 149 ? -4.347 10.481 -15.773 1.00 73.19 149 SER A C 1
ATOM 1170 O O . SER A 1 149 ? -3.427 11.287 -15.876 1.00 73.19 149 SER A O 1
ATOM 1172 N N . GLY A 1 150 ? -4.959 9.934 -16.834 1.00 72.00 150 GLY A N 1
ATOM 1173 C CA . GLY A 1 150 ? -4.561 10.180 -18.227 1.00 72.00 150 GLY A CA 1
ATOM 1174 C C . GLY A 1 150 ? -3.125 9.742 -18.546 1.00 72.00 150 GLY A C 1
ATOM 1175 O O . GLY A 1 150 ? -2.628 10.012 -19.635 1.00 72.00 150 GLY A O 1
ATOM 1176 N N . ALA A 1 151 ? -2.456 9.091 -17.593 1.00 78.69 151 ALA A N 1
ATOM 1177 C CA . ALA A 1 151 ? -1.081 8.652 -17.707 1.00 78.69 151 ALA A CA 1
ATOM 1178 C C . ALA A 1 151 ? -1.004 7.394 -18.569 1.00 78.69 151 ALA A C 1
ATOM 1180 O O . ALA A 1 151 ? -1.875 6.524 -18.507 1.00 78.69 151 ALA A O 1
ATOM 1181 N N . THR A 1 152 ? 0.073 7.278 -19.340 1.00 81.25 152 THR A N 1
ATOM 1182 C CA . THR A 1 152 ? 0.419 6.021 -19.995 1.00 81.25 152 THR A CA 1
ATOM 1183 C C . THR A 1 152 ? 0.853 5.018 -18.930 1.00 81.25 152 THR A C 1
ATOM 1185 O O . THR A 1 152 ? 1.716 5.305 -18.096 1.00 81.25 152 THR A O 1
ATOM 1188 N N . LEU A 1 153 ? 0.196 3.860 -18.924 1.00 85.81 153 LEU A N 1
ATOM 1189 C CA . LEU A 1 153 ? 0.417 2.815 -17.934 1.00 85.81 153 LEU A CA 1
ATOM 1190 C C . LEU A 1 153 ? 1.230 1.676 -18.539 1.00 85.81 153 LEU A C 1
ATOM 1192 O O . LEU A 1 153 ? 1.024 1.293 -19.689 1.00 85.81 153 LEU A O 1
ATOM 1196 N N . TYR A 1 154 ? 2.123 1.123 -17.731 1.00 82.88 154 TYR A N 1
ATOM 1197 C CA . TYR A 1 154 ? 2.992 0.012 -18.074 1.00 82.88 154 TYR A CA 1
ATOM 1198 C C 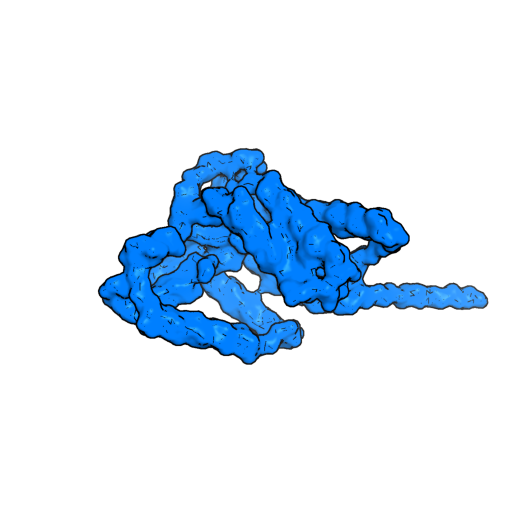. TYR A 1 154 ? 2.716 -1.142 -17.118 1.00 82.88 154 TYR A C 1
ATOM 1200 O O . TYR A 1 154 ? 2.430 -0.935 -15.936 1.00 82.88 154 TYR A O 1
ATOM 1208 N N . ALA A 1 155 ? 2.805 -2.367 -17.626 1.00 83.31 155 ALA A N 1
ATOM 1209 C CA . ALA A 1 155 ? 2.771 -3.532 -16.760 1.00 83.31 155 ALA A CA 1
ATOM 1210 C C . ALA A 1 155 ? 4.027 -3.548 -15.876 1.00 83.31 155 ALA A C 1
ATOM 1212 O O . ALA A 1 155 ? 5.128 -3.265 -16.353 1.00 83.31 155 ALA A O 1
ATOM 1213 N N . GLY A 1 156 ? 3.853 -3.873 -14.595 1.00 79.06 156 GLY A N 1
ATOM 1214 C CA . GLY A 1 156 ? 4.977 -4.006 -13.670 1.00 79.06 156 GLY A CA 1
ATOM 1215 C C . GLY A 1 156 ? 5.934 -5.135 -14.065 1.00 79.06 156 GLY A C 1
ATOM 1216 O O . GLY A 1 156 ? 5.594 -6.030 -14.844 1.00 79.06 156 GLY A O 1
ATOM 1217 N N . ILE A 1 157 ? 7.127 -5.124 -13.468 1.00 79.12 157 ILE A N 1
ATOM 1218 C CA . ILE A 1 157 ? 8.185 -6.126 -13.701 1.00 79.12 157 ILE A CA 1
ATOM 1219 C C . ILE A 1 157 ? 7.685 -7.558 -13.431 1.00 79.12 157 ILE A C 1
ATOM 1221 O O . ILE A 1 157 ? 8.055 -8.503 -14.130 1.00 79.12 157 ILE A O 1
ATOM 1225 N N . THR A 1 158 ? 6.761 -7.702 -12.481 1.00 77.94 158 THR A N 1
ATOM 1226 C CA . THR A 1 158 ? 6.061 -8.952 -12.156 1.00 77.94 158 THR A CA 1
ATOM 1227 C C . THR A 1 158 ? 5.371 -9.606 -13.333 1.00 77.94 158 THR A C 1
ATOM 1229 O O . THR A 1 158 ? 5.340 -10.832 -13.414 1.00 77.94 158 THR A O 1
ATOM 1232 N N . ASN A 1 159 ? 4.802 -8.815 -14.240 1.00 81.81 159 ASN A N 1
ATOM 1233 C CA . ASN A 1 159 ? 4.078 -9.353 -15.377 1.00 81.81 159 ASN A CA 1
ATOM 1234 C C . ASN A 1 159 ? 5.055 -10.025 -16.348 1.00 81.81 159 ASN A C 1
ATOM 1236 O O . ASN A 1 159 ? 4.827 -11.153 -16.774 1.00 81.81 159 ASN A O 1
ATOM 1240 N N . SER A 1 160 ? 6.195 -9.383 -16.611 1.00 80.62 160 SER A N 1
ATOM 1241 C CA . SER A 1 160 ? 7.270 -9.953 -17.428 1.00 80.62 160 SER A CA 1
ATOM 1242 C C . SER A 1 160 ? 7.848 -11.222 -16.792 1.00 80.62 160 SER A C 1
ATOM 1244 O O . SER A 1 160 ? 7.956 -12.245 -17.465 1.00 80.62 160 SER A O 1
ATOM 1246 N N . LEU A 1 161 ? 8.119 -11.198 -15.481 1.00 78.50 161 LEU A N 1
ATOM 1247 C CA . LEU A 1 161 ? 8.594 -12.362 -14.715 1.00 78.50 161 LEU A CA 1
ATOM 1248 C C . LEU A 1 161 ? 7.589 -13.523 -14.709 1.00 78.50 161 LEU A C 1
ATOM 1250 O O . LEU A 1 161 ? 7.984 -14.686 -14.772 1.00 78.50 161 LEU A O 1
ATOM 1254 N N . LYS A 1 162 ? 6.283 -13.233 -14.650 1.00 79.50 162 LYS A N 1
ATOM 1255 C CA . LYS A 1 162 ? 5.219 -14.249 -14.686 1.00 79.50 162 LYS A CA 1
ATOM 1256 C C . LYS A 1 162 ? 5.222 -15.039 -15.994 1.00 79.50 162 LYS A C 1
ATOM 1258 O O . LYS A 1 162 ? 4.923 -16.230 -15.972 1.00 79.50 162 LYS A O 1
ATOM 1263 N N . PHE A 1 163 ? 5.577 -14.398 -17.105 1.00 80.06 163 PHE A N 1
ATOM 1264 C CA . PHE A 1 163 ? 5.682 -15.034 -18.420 1.00 80.06 163 PHE A CA 1
ATOM 1265 C C . PHE A 1 163 ? 7.098 -15.540 -18.747 1.00 80.06 163 PHE A C 1
ATOM 1267 O O . PHE A 1 163 ? 7.348 -15.944 -19.879 1.00 80.06 163 PHE A O 1
ATOM 1274 N N . GLY A 1 164 ? 8.023 -15.536 -17.777 1.00 72.62 164 GLY A N 1
ATOM 1275 C CA . GLY A 1 164 ? 9.409 -15.980 -17.977 1.00 72.62 164 GLY A CA 1
ATOM 1276 C C . GLY A 1 164 ? 10.255 -15.027 -18.830 1.00 72.62 164 GLY A C 1
ATOM 1277 O O . GLY A 1 164 ? 11.306 -15.420 -19.334 1.00 72.62 164 GLY A O 1
ATOM 1278 N N . GLY A 1 165 ? 9.803 -13.785 -19.019 1.00 76.00 165 GLY A N 1
ATOM 1279 C CA . GLY A 1 165 ? 10.551 -12.748 -19.719 1.00 76.00 165 GLY A CA 1
ATOM 1280 C C . GLY A 1 165 ? 11.675 -12.171 -18.858 1.00 76.00 165 GLY A C 1
ATOM 1281 O O . GLY A 1 165 ? 11.550 -12.071 -17.638 1.00 76.00 165 GLY A O 1
ATOM 1282 N N . VAL A 1 166 ? 12.764 -11.750 -19.504 1.00 75.00 166 VAL A N 1
ATOM 1283 C CA . VAL A 1 166 ? 13.862 -11.022 -18.851 1.00 75.00 166 VAL A CA 1
ATOM 1284 C C . VAL A 1 166 ? 13.510 -9.527 -18.840 1.00 75.00 166 VAL A C 1
ATOM 1286 O O . VAL A 1 166 ? 13.326 -8.953 -19.917 1.00 75.00 166 VAL A O 1
ATOM 1289 N N . PRO A 1 167 ? 13.387 -8.871 -17.671 1.00 72.56 167 PRO A N 1
ATOM 1290 C CA . PRO A 1 167 ? 13.180 -7.427 -17.612 1.00 72.56 167 PRO A CA 1
ATOM 1291 C C . PRO A 1 167 ? 14.384 -6.687 -18.209 1.00 72.56 167 PRO A C 1
ATOM 1293 O O . PRO A 1 167 ? 15.519 -6.929 -17.812 1.00 72.56 167 PRO A O 1
ATOM 1296 N N . SER A 1 168 ? 14.153 -5.756 -19.136 1.00 70.06 168 SER A N 1
ATOM 1297 C CA . SER A 1 168 ? 15.206 -4.940 -19.764 1.00 70.06 168 SER A CA 1
ATOM 1298 C C . SER A 1 168 ? 15.574 -3.711 -18.918 1.00 70.06 168 SER A C 1
ATOM 1300 O O . SER A 1 168 ? 15.660 -2.602 -19.444 1.00 70.06 168 SER A O 1
ATOM 1302 N N . ILE A 1 169 ? 15.675 -3.881 -17.598 1.00 76.44 169 ILE A N 1
ATOM 1303 C CA . ILE A 1 169 ? 15.965 -2.805 -16.642 1.00 76.44 169 ILE A CA 1
ATOM 1304 C C . ILE A 1 169 ? 17.278 -3.144 -15.944 1.00 76.44 169 ILE A C 1
ATOM 1306 O O . ILE A 1 169 ? 17.456 -4.267 -15.459 1.00 76.44 169 ILE A O 1
ATOM 1310 N N . ASP A 1 170 ? 18.175 -2.164 -15.883 1.00 82.56 170 ASP A N 1
ATOM 1311 C CA . ASP A 1 170 ? 19.452 -2.306 -15.197 1.00 82.56 170 ASP A CA 1
ATOM 1312 C C . ASP A 1 170 ? 19.241 -2.504 -13.691 1.00 82.56 170 ASP A C 1
ATOM 1314 O O . ASP A 1 170 ? 18.386 -1.872 -13.065 1.00 82.56 170 ASP A O 1
ATOM 1318 N N . SER A 1 171 ? 20.069 -3.344 -13.067 1.00 77.88 171 SER A N 1
ATOM 1319 C CA . SER A 1 171 ? 20.001 -3.621 -11.623 1.00 77.88 171 SER A CA 1
ATOM 1320 C C . SER A 1 171 ? 20.156 -2.356 -10.771 1.00 77.88 171 SER A C 1
ATOM 1322 O O . SER A 1 171 ? 19.630 -2.278 -9.662 1.00 77.88 171 SER A O 1
ATOM 1324 N N . VAL A 1 172 ? 20.854 -1.346 -11.299 1.00 81.88 172 VAL A N 1
ATOM 1325 C CA . VAL A 1 172 ? 21.017 -0.033 -10.663 1.00 81.88 172 VAL A CA 1
ATOM 1326 C C . VAL A 1 172 ? 19.701 0.744 -10.678 1.00 81.88 172 VAL A C 1
ATOM 1328 O O . VAL A 1 172 ? 19.294 1.245 -9.635 1.00 81.88 172 VAL A O 1
ATOM 1331 N N . ASP A 1 173 ? 18.989 0.781 -11.806 1.00 84.19 173 ASP A N 1
ATOM 1332 C CA . ASP A 1 173 ? 17.665 1.411 -11.895 1.00 84.19 173 ASP A CA 1
ATOM 1333 C C . ASP A 1 173 ? 16.637 0.694 -11.014 1.00 84.19 173 ASP A C 1
ATOM 1335 O O . ASP A 1 173 ? 15.796 1.337 -10.386 1.00 84.19 173 ASP A O 1
ATOM 1339 N N . LEU A 1 174 ? 16.745 -0.631 -10.897 1.00 83.31 174 LEU A N 1
ATOM 1340 C CA . LEU A 1 174 ? 15.909 -1.422 -10.001 1.00 83.31 174 LEU A CA 1
ATOM 1341 C C . LEU A 1 174 ? 16.163 -1.075 -8.527 1.00 83.31 174 LEU A C 1
ATOM 1343 O O . LEU A 1 174 ? 15.226 -0.891 -7.755 1.00 83.31 174 LEU A O 1
ATOM 1347 N N . PHE A 1 175 ? 17.431 -0.921 -8.142 1.00 84.25 175 PHE A N 1
ATOM 1348 C CA . PHE A 1 175 ? 17.816 -0.548 -6.782 1.00 84.25 175 PHE A CA 1
ATOM 1349 C C . PHE A 1 175 ? 17.461 0.908 -6.440 1.00 84.25 175 PHE A C 1
ATOM 1351 O O . PHE A 1 175 ? 17.038 1.202 -5.318 1.00 84.25 175 PHE A O 1
ATOM 1358 N N . LEU A 1 176 ? 17.590 1.814 -7.415 1.00 84.62 176 LEU A N 1
ATOM 1359 C CA . LEU A 1 176 ? 17.174 3.211 -7.290 1.00 84.62 176 LEU A CA 1
ATOM 1360 C C . LEU A 1 176 ? 15.653 3.389 -7.370 1.00 84.62 176 LEU A C 1
ATOM 1362 O O . LEU A 1 176 ? 15.181 4.478 -7.062 1.00 84.62 176 LEU A O 1
ATOM 1366 N N . GLY A 1 177 ? 14.887 2.363 -7.749 1.00 82.44 177 GLY A N 1
ATOM 1367 C CA . GLY A 1 177 ? 13.428 2.434 -7.863 1.00 82.44 177 GLY A CA 1
ATOM 1368 C C . GLY A 1 177 ? 12.922 3.154 -9.112 1.00 82.44 177 GLY A C 1
ATOM 1369 O O . GLY A 1 177 ? 11.782 3.616 -9.149 1.00 82.44 177 GLY A O 1
ATOM 1370 N N . ASN A 1 178 ? 13.757 3.265 -10.143 1.00 86.00 178 ASN A N 1
ATOM 1371 C CA . ASN A 1 178 ? 13.429 3.896 -11.415 1.00 86.00 178 ASN A CA 1
ATOM 1372 C C . ASN A 1 178 ? 12.710 2.916 -12.359 1.00 86.00 178 ASN A C 1
ATOM 1374 O O . ASN A 1 178 ? 13.175 2.618 -13.458 1.00 86.00 178 ASN A O 1
ATOM 1378 N N . TYR A 1 179 ? 11.571 2.386 -11.917 1.00 86.12 179 TYR A N 1
ATOM 1379 C CA . TYR A 1 179 ? 10.775 1.434 -12.687 1.00 86.12 179 TYR A CA 1
ATOM 1380 C C . TYR A 1 179 ? 9.273 1.565 -12.380 1.00 86.12 179 TYR A C 1
ATOM 1382 O O . TYR A 1 179 ? 8.900 2.107 -11.337 1.00 86.12 179 TYR A O 1
ATOM 1390 N N . PRO A 1 180 ? 8.385 1.093 -13.278 1.00 86.12 180 PRO A N 1
ATOM 1391 C CA . PRO A 1 180 ? 6.942 1.109 -13.045 1.00 86.12 180 PRO A CA 1
ATOM 1392 C C . PRO A 1 180 ? 6.549 0.070 -11.979 1.00 86.12 180 PRO A C 1
ATOM 1394 O O . PRO A 1 180 ? 6.569 -1.135 -12.240 1.00 86.12 180 PRO A O 1
ATOM 1397 N N . GLY A 1 181 ? 6.182 0.536 -10.783 1.00 87.25 181 GLY A N 1
ATOM 1398 C CA . GLY A 1 181 ? 5.767 -0.308 -9.659 1.00 87.25 181 GLY A CA 1
ATOM 1399 C C . GLY A 1 181 ? 4.938 0.440 -8.603 1.00 87.25 181 GLY A C 1
ATOM 1400 O O . GLY A 1 181 ? 4.655 1.635 -8.770 1.00 87.25 181 GLY A O 1
ATOM 1401 N N . PRO A 1 182 ? 4.514 -0.249 -7.524 1.00 88.62 182 PRO A N 1
ATOM 1402 C CA . PRO A 1 182 ? 3.743 0.365 -6.446 1.00 88.62 182 PRO A CA 1
ATOM 1403 C C . PRO A 1 182 ? 4.512 1.516 -5.802 1.00 88.62 182 PRO A C 1
ATOM 1405 O O . PRO A 1 182 ? 5.709 1.415 -5.532 1.00 88.62 182 PRO A O 1
ATOM 1408 N N . MET A 1 183 ? 3.825 2.620 -5.513 1.00 89.25 183 MET A N 1
ATOM 1409 C CA . MET A 1 183 ? 4.512 3.861 -5.133 1.00 89.25 183 MET A CA 1
ATOM 1410 C C . MET A 1 183 ? 5.252 3.794 -3.789 1.00 89.25 183 MET A C 1
ATOM 1412 O O . MET A 1 183 ? 6.118 4.627 -3.536 1.00 89.25 183 MET A O 1
ATOM 1416 N N . GLY A 1 184 ? 4.930 2.818 -2.937 1.00 86.56 184 GLY A N 1
ATOM 1417 C CA . GLY A 1 184 ? 5.609 2.572 -1.668 1.00 86.56 184 GLY A CA 1
ATOM 1418 C C . GLY A 1 184 ? 6.644 1.444 -1.677 1.00 86.56 184 GLY A C 1
ATOM 1419 O O . GLY A 1 184 ? 7.344 1.304 -0.678 1.00 86.56 184 GLY A O 1
ATOM 1420 N N . THR A 1 185 ? 6.763 0.643 -2.744 1.00 86.12 185 THR A N 1
ATOM 1421 C CA . THR A 1 185 ? 7.674 -0.525 -2.777 1.00 86.12 185 THR A CA 1
ATOM 1422 C C . THR A 1 185 ? 8.862 -0.359 -3.721 1.00 86.12 185 THR A C 1
ATOM 1424 O O . THR A 1 185 ? 9.839 -1.094 -3.604 1.00 86.12 185 THR A O 1
ATOM 1427 N N . THR A 1 186 ? 8.825 0.626 -4.619 1.00 85.00 186 THR A N 1
ATOM 1428 C CA . THR A 1 186 ? 9.844 0.788 -5.664 1.00 85.00 186 THR A CA 1
ATOM 1429 C C . THR A 1 186 ? 11.216 1.211 -5.128 1.00 85.00 186 THR A C 1
ATOM 1431 O O . THR A 1 186 ? 12.237 0.781 -5.653 1.00 85.00 186 THR A O 1
ATOM 1434 N N . PHE A 1 187 ? 11.285 2.024 -4.067 1.00 85.75 187 PHE A N 1
ATOM 1435 C CA . PHE A 1 187 ? 12.554 2.586 -3.568 1.00 85.75 187 PHE A CA 1
ATOM 1436 C C . PHE A 1 187 ? 13.193 1.717 -2.496 1.00 85.75 187 PHE A C 1
ATOM 1438 O O . PHE A 1 187 ? 13.013 1.960 -1.300 1.00 85.75 187 PHE A O 1
ATOM 1445 N N . CYS A 1 188 ? 14.012 0.755 -2.923 1.00 85.88 188 CYS A N 1
ATOM 1446 C CA . CYS A 1 188 ? 14.697 -0.160 -2.013 1.00 85.88 188 CYS A CA 1
ATOM 1447 C C . CYS A 1 188 ? 15.532 0.582 -0.951 1.00 85.88 188 CYS A C 1
ATOM 1449 O O . CYS A 1 188 ? 15.428 0.278 0.235 1.00 85.88 188 CYS A O 1
ATOM 1451 N N . LEU A 1 189 ? 16.283 1.621 -1.341 1.00 86.50 189 LEU A N 1
ATOM 1452 C CA . LEU A 1 189 ? 17.097 2.418 -0.410 1.00 86.50 189 LEU A CA 1
ATOM 1453 C C . LEU A 1 189 ? 16.283 3.067 0.716 1.00 86.50 189 LEU A C 1
ATOM 1455 O O . LEU A 1 189 ? 16.701 3.057 1.873 1.00 86.50 189 LEU A O 1
ATOM 1459 N N . ILE A 1 190 ? 15.118 3.622 0.386 1.00 88.62 190 ILE A N 1
ATOM 1460 C CA . ILE A 1 190 ? 14.263 4.303 1.364 1.00 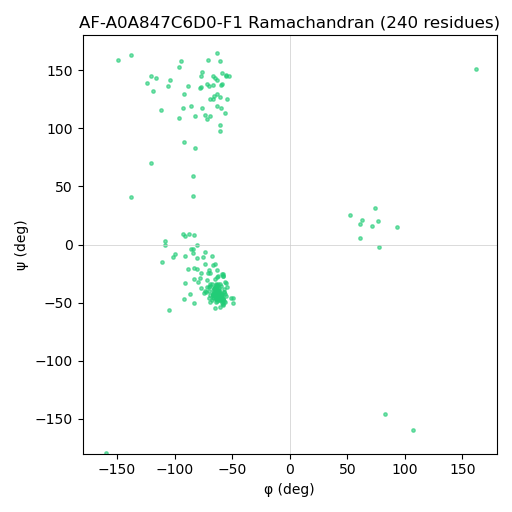88.62 190 ILE A CA 1
ATOM 1461 C C . ILE A 1 190 ? 13.589 3.277 2.267 1.00 88.62 190 ILE A C 1
ATOM 1463 O O . ILE A 1 190 ? 13.527 3.474 3.476 1.00 88.62 190 ILE A O 1
ATOM 1467 N N . ILE A 1 191 ? 13.149 2.149 1.710 1.00 89.00 191 ILE A N 1
ATOM 1468 C CA . ILE A 1 191 ? 12.569 1.050 2.487 1.00 89.00 191 ILE A CA 1
ATOM 1469 C C . ILE A 1 191 ? 13.601 0.481 3.465 1.00 89.00 191 ILE A C 1
ATOM 1471 O O . ILE A 1 191 ? 13.275 0.262 4.630 1.00 89.00 191 ILE A O 1
ATOM 1475 N N . LEU A 1 192 ? 14.856 0.308 3.038 1.00 88.44 192 LEU A N 1
ATOM 1476 C CA . LEU A 1 192 ? 15.951 -0.108 3.915 1.00 88.44 192 LEU A CA 1
ATOM 1477 C C . LEU A 1 192 ? 16.233 0.932 5.006 1.00 88.44 192 LEU A C 1
ATOM 1479 O O . LEU A 1 192 ? 16.402 0.563 6.167 1.00 88.44 192 LEU A O 1
ATOM 1483 N N . ALA A 1 193 ? 16.219 2.227 4.679 1.00 89.25 193 ALA A N 1
ATOM 1484 C CA . ALA A 1 193 ? 16.343 3.282 5.685 1.00 89.25 193 ALA A CA 1
ATOM 1485 C C . ALA A 1 193 ? 15.197 3.217 6.711 1.00 89.25 193 ALA A C 1
ATOM 1487 O O . ALA A 1 193 ? 15.437 3.274 7.916 1.00 89.25 193 ALA A O 1
ATOM 1488 N N . CYS A 1 194 ? 13.961 3.003 6.259 1.00 86.56 194 CYS A N 1
ATOM 1489 C CA . CYS A 1 194 ? 12.803 2.819 7.131 1.00 86.56 194 CYS A CA 1
ATOM 1490 C C . CYS A 1 194 ? 12.897 1.548 7.978 1.00 86.56 194 CYS A C 1
ATOM 1492 O O . CYS A 1 194 ? 12.543 1.576 9.154 1.00 86.56 194 CYS A O 1
ATOM 1494 N N . MET A 1 195 ? 13.440 0.456 7.433 1.00 86.44 195 MET A N 1
ATOM 1495 C CA . MET A 1 195 ? 13.738 -0.757 8.194 1.00 86.44 195 MET A CA 1
ATOM 1496 C C . MET A 1 195 ? 14.724 -0.465 9.331 1.00 86.44 195 MET A C 1
ATOM 1498 O O . MET A 1 195 ? 14.480 -0.872 10.466 1.00 86.44 195 MET A O 1
ATOM 1502 N N . VAL A 1 196 ? 15.800 0.282 9.064 1.00 87.06 196 VAL A N 1
ATOM 1503 C CA . VAL A 1 196 ? 16.757 0.697 10.103 1.00 87.06 196 VAL A CA 1
ATOM 1504 C C . VAL A 1 196 ? 16.069 1.560 11.163 1.00 87.06 196 VAL A C 1
ATOM 1506 O O . VAL A 1 196 ? 16.245 1.308 12.355 1.00 87.06 196 VAL A O 1
ATOM 1509 N N . LEU A 1 197 ? 15.228 2.519 10.762 1.00 85.19 197 LEU A N 1
ATOM 1510 C CA . LEU A 1 197 ? 14.471 3.358 11.699 1.00 85.19 197 LEU A CA 1
ATOM 1511 C C . LEU A 1 197 ? 13.524 2.536 12.587 1.00 85.19 197 LEU A C 1
ATOM 1513 O O . LEU A 1 197 ? 13.465 2.768 13.795 1.00 85.19 197 LEU A O 1
ATOM 1517 N N . PHE A 1 198 ? 12.844 1.529 12.033 1.00 84.12 198 PHE A N 1
ATOM 1518 C CA . PHE A 1 198 ? 11.994 0.625 12.814 1.00 84.12 198 PHE A CA 1
ATOM 1519 C C . PHE A 1 198 ? 12.774 -0.201 13.839 1.00 84.12 198 PHE A C 1
ATOM 1521 O O . PHE A 1 198 ? 12.282 -0.418 14.951 1.00 84.12 198 PHE A O 1
ATOM 1528 N N . ILE A 1 199 ? 13.990 -0.633 13.492 1.00 83.19 199 ILE A N 1
ATOM 1529 C CA . ILE A 1 199 ? 14.878 -1.356 14.412 1.00 83.19 199 ILE A CA 1
ATOM 1530 C C . ILE A 1 199 ? 15.329 -0.429 15.549 1.00 83.19 199 ILE A C 1
ATOM 1532 O O . ILE A 1 199 ? 15.298 -0.832 16.713 1.00 83.19 199 ILE A O 1
ATOM 1536 N N . VAL A 1 200 ? 15.685 0.824 15.241 1.00 82.88 200 VAL A N 1
ATOM 1537 C CA . VAL A 1 200 ? 16.090 1.823 16.248 1.00 82.88 200 VAL A CA 1
ATOM 1538 C C . VAL A 1 200 ? 14.941 2.146 17.204 1.00 82.88 200 VAL A C 1
ATOM 1540 O O . VAL A 1 200 ? 15.150 2.205 18.416 1.00 82.88 200 VAL A O 1
ATOM 1543 N N . HIS A 1 201 ? 13.718 2.293 16.690 1.00 77.94 201 HIS A N 1
ATOM 1544 C CA . HIS A 1 201 ? 12.527 2.546 17.506 1.00 77.94 201 HIS A CA 1
ATOM 1545 C C . HIS A 1 201 ? 12.041 1.308 18.284 1.00 77.94 201 HIS A C 1
ATOM 1547 O O . HIS A 1 201 ? 11.138 1.426 19.111 1.00 77.94 201 HIS A O 1
ATOM 1553 N N . LYS A 1 202 ? 12.640 0.124 18.061 1.00 75.31 202 LYS A N 1
ATOM 1554 C CA . LYS A 1 202 ? 12.259 -1.163 18.677 1.00 75.31 202 LYS A CA 1
ATOM 1555 C C . LYS A 1 202 ? 10.772 -1.509 18.518 1.00 75.31 202 LYS A C 1
ATOM 1557 O O . LYS A 1 202 ? 10.222 -2.265 19.315 1.00 75.31 202 LYS A O 1
ATOM 1562 N N . THR A 1 203 ? 10.120 -0.974 17.488 1.00 70.69 203 THR A N 1
ATOM 1563 C CA . THR A 1 203 ? 8.705 -1.244 17.201 1.00 70.69 203 THR A CA 1
ATOM 1564 C C . THR A 1 203 ? 8.526 -2.613 16.541 1.00 70.69 203 THR A C 1
ATOM 1566 O O . THR A 1 203 ? 7.489 -3.248 16.710 1.00 70.69 203 THR A O 1
ATOM 1569 N N . ILE A 1 204 ? 9.541 -3.078 15.801 1.00 75.75 204 ILE A N 1
ATOM 1570 C CA . ILE A 1 204 ? 9.529 -4.336 15.044 1.00 75.75 204 ILE A CA 1
ATOM 1571 C C . ILE A 1 204 ? 10.711 -5.209 15.478 1.00 75.75 204 ILE A C 1
ATOM 1573 O O . ILE A 1 204 ? 11.831 -4.725 15.653 1.00 75.75 204 ILE A O 1
ATOM 1577 N N . SER A 1 205 ? 10.476 -6.514 15.621 1.00 80.31 205 SER A N 1
ATOM 1578 C CA . SER A 1 205 ? 11.528 -7.508 15.822 1.00 80.31 205 SER A CA 1
ATOM 1579 C C . SER A 1 205 ? 12.247 -7.797 14.502 1.00 80.31 205 SER A C 1
ATOM 1581 O O . SER A 1 205 ? 11.667 -8.306 13.542 1.00 80.31 205 SER A O 1
ATOM 1583 N N . TRP A 1 206 ? 13.544 -7.491 14.454 1.00 81.81 206 TRP A N 1
ATOM 1584 C CA . TRP A 1 206 ? 14.389 -7.711 13.274 1.00 81.81 206 TRP A CA 1
ATOM 1585 C C . TRP A 1 206 ? 14.418 -9.183 12.826 1.00 81.81 206 TRP A C 1
ATOM 1587 O O . TRP A 1 206 ? 14.609 -9.469 11.644 1.00 81.81 206 TRP A O 1
ATOM 1597 N N . GLN A 1 207 ? 14.176 -10.114 13.756 1.00 88.94 207 GLN A N 1
ATOM 1598 C CA . GLN A 1 207 ? 14.126 -11.547 13.484 1.00 88.94 207 GLN A CA 1
ATOM 1599 C C . GLN A 1 207 ? 12.994 -11.917 12.517 1.00 88.94 207 GLN A C 1
ATOM 1601 O O . GLN A 1 207 ? 13.205 -12.746 11.634 1.00 88.94 207 GLN A O 1
ATOM 1606 N N . ILE A 1 208 ? 11.810 -11.302 12.645 1.00 86.31 208 ILE A N 1
ATOM 1607 C CA . ILE A 1 208 ? 10.658 -11.613 11.779 1.00 86.31 208 ILE A CA 1
ATOM 1608 C C . ILE A 1 208 ? 10.958 -11.167 10.347 1.00 86.31 208 ILE A C 1
ATOM 1610 O O . ILE A 1 208 ? 10.809 -11.944 9.407 1.00 86.31 208 ILE A O 1
ATOM 1614 N N . THR A 1 209 ? 11.456 -9.943 10.179 1.00 85.62 209 THR A N 1
ATOM 1615 C CA . THR A 1 209 ? 11.752 -9.395 8.852 1.00 85.62 209 THR A CA 1
ATOM 1616 C C . THR A 1 209 ? 12.867 -10.168 8.148 1.00 85.62 209 THR A C 1
ATOM 1618 O O . THR A 1 209 ? 12.735 -10.492 6.970 1.00 85.62 209 THR A O 1
ATOM 1621 N N . LEU A 1 210 ? 13.952 -10.516 8.854 1.00 87.25 210 LEU A N 1
ATOM 1622 C CA . LEU A 1 210 ? 15.061 -11.253 8.240 1.00 87.25 210 LEU A CA 1
ATOM 1623 C C . LEU A 1 210 ? 14.708 -12.698 7.899 1.00 87.25 210 LEU A C 1
ATOM 1625 O O . LEU A 1 210 ? 15.118 -13.175 6.846 1.00 87.25 210 LEU A O 1
ATOM 1629 N N . THR A 1 211 ? 13.965 -13.400 8.756 1.00 92.00 211 THR A N 1
ATOM 1630 C CA . THR A 1 211 ? 13.565 -14.787 8.463 1.00 92.00 211 THR A CA 1
ATOM 1631 C C . THR A 1 211 ? 12.615 -14.851 7.272 1.00 92.00 211 THR A C 1
ATOM 1633 O O . THR A 1 211 ? 12.773 -15.726 6.419 1.00 92.00 211 THR A O 1
ATOM 1636 N N . PHE A 1 212 ? 11.699 -13.886 7.149 1.00 90.06 212 PHE A N 1
ATOM 1637 C CA . PHE A 1 212 ? 10.853 -13.738 5.968 1.00 90.06 212 PHE A CA 1
ATOM 1638 C C . PHE A 1 212 ? 11.690 -13.504 4.702 1.00 90.06 212 PHE A C 1
ATOM 1640 O O . PHE A 1 212 ? 11.592 -14.279 3.751 1.00 90.06 212 PHE A O 1
ATOM 1647 N N . LEU A 1 213 ? 12.581 -12.507 4.717 1.00 87.50 213 LEU A N 1
ATOM 1648 C CA . LEU A 1 213 ? 13.401 -12.160 3.555 1.00 87.50 213 LEU A CA 1
ATOM 1649 C C . LEU A 1 213 ? 14.349 -13.300 3.146 1.00 87.50 213 LEU A C 1
ATOM 1651 O O . LEU A 1 213 ? 14.495 -13.586 1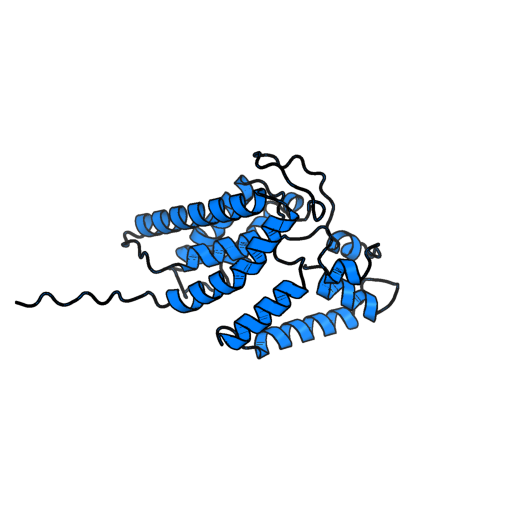.960 1.00 87.50 213 LEU A O 1
ATOM 1655 N N . ALA A 1 214 ? 14.947 -13.987 4.123 1.00 89.31 214 ALA A N 1
ATOM 1656 C CA . ALA A 1 214 ? 15.799 -15.150 3.890 1.00 89.31 214 ALA A CA 1
ATOM 1657 C C . ALA A 1 214 ? 15.021 -16.316 3.268 1.00 89.31 214 ALA A C 1
ATOM 1659 O O . ALA A 1 214 ? 15.528 -16.981 2.368 1.00 89.31 214 ALA A O 1
ATOM 1660 N N . THR A 1 215 ? 13.780 -16.542 3.706 1.00 90.69 215 THR A N 1
ATOM 1661 C CA . THR A 1 215 ? 12.919 -17.583 3.133 1.00 90.69 215 THR A CA 1
ATOM 1662 C C . THR A 1 215 ? 12.552 -17.244 1.688 1.00 90.69 215 THR A C 1
ATOM 1664 O O . THR A 1 215 ? 12.708 -18.091 0.812 1.00 90.69 215 THR A O 1
ATOM 1667 N N . CYS A 1 216 ? 12.148 -16.001 1.406 1.00 86.81 216 CYS A N 1
ATOM 1668 C CA . CYS A 1 216 ? 11.873 -15.539 0.041 1.00 86.81 216 CYS A CA 1
ATOM 1669 C C . CYS A 1 216 ? 13.097 -15.691 -0.875 1.00 86.81 216 CYS A C 1
ATOM 1671 O O . CYS A 1 216 ? 12.980 -16.249 -1.965 1.00 86.81 216 CYS A O 1
ATOM 1673 N N . ALA A 1 217 ? 14.278 -15.273 -0.411 1.00 87.12 217 ALA A N 1
ATOM 1674 C CA . ALA A 1 217 ? 15.531 -15.411 -1.150 1.00 87.12 217 ALA A CA 1
ATOM 1675 C C . ALA A 1 217 ? 15.883 -16.884 -1.424 1.00 87.12 217 ALA A C 1
ATOM 1677 O O . ALA A 1 217 ? 16.298 -17.230 -2.530 1.00 87.12 217 ALA A O 1
ATOM 1678 N N . ALA A 1 218 ? 15.676 -17.769 -0.444 1.00 88.62 218 ALA A N 1
ATOM 1679 C CA . ALA A 1 218 ? 15.915 -19.199 -0.606 1.00 88.62 218 ALA A CA 1
ATOM 1680 C C . ALA A 1 218 ? 14.981 -19.818 -1.657 1.00 88.62 218 ALA A C 1
ATOM 1682 O O . ALA A 1 218 ? 15.449 -20.539 -2.537 1.00 88.62 218 ALA A O 1
ATOM 1683 N N . PHE A 1 219 ? 13.682 -19.506 -1.617 1.00 85.69 219 PHE A N 1
ATOM 1684 C CA . PHE A 1 219 ? 12.728 -19.992 -2.620 1.00 85.69 219 PHE A CA 1
ATOM 1685 C C . PHE A 1 219 ? 13.047 -19.473 -4.023 1.00 85.69 219 PHE A C 1
ATOM 1687 O O . PHE A 1 219 ? 13.029 -20.254 -4.974 1.00 85.69 219 PHE A O 1
ATOM 1694 N N . SER A 1 220 ? 13.403 -18.193 -4.134 1.00 83.62 220 SER A N 1
ATOM 1695 C CA . SER A 1 220 ? 13.815 -17.570 -5.394 1.00 83.62 220 SER A CA 1
ATOM 1696 C C . SER A 1 220 ? 15.054 -18.247 -6.000 1.00 83.62 220 SER A C 1
ATOM 1698 O O . SER A 1 220 ? 15.085 -18.570 -7.186 1.00 83.62 220 SER A O 1
ATOM 1700 N N . ALA A 1 221 ? 16.057 -18.565 -5.172 1.00 83.12 221 ALA A N 1
ATOM 1701 C CA . ALA A 1 221 ? 17.277 -19.240 -5.619 1.00 83.12 221 ALA A CA 1
ATOM 1702 C C . ALA A 1 221 ? 17.042 -20.692 -6.077 1.00 83.12 221 ALA A C 1
ATOM 1704 O O . ALA A 1 221 ? 17.737 -21.176 -6.978 1.00 83.12 221 ALA A O 1
ATOM 1705 N N . VAL A 1 222 ? 16.095 -21.397 -5.447 1.00 86.06 222 VAL A N 1
ATOM 1706 C CA . VAL A 1 222 ? 15.755 -22.790 -5.785 1.00 86.06 222 VAL A CA 1
ATOM 1707 C C . VAL A 1 222 ? 14.911 -22.862 -7.062 1.00 86.06 222 VAL A C 1
ATOM 1709 O O . VAL A 1 222 ? 15.129 -23.764 -7.872 1.00 86.06 222 VAL A O 1
ATOM 1712 N N . PHE A 1 223 ? 14.000 -21.907 -7.274 1.00 83.50 223 PHE A N 1
ATOM 1713 C CA . PHE A 1 223 ? 13.075 -21.872 -8.413 1.00 83.50 223 PHE A CA 1
ATOM 1714 C C . PHE A 1 223 ? 13.242 -20.598 -9.262 1.00 83.50 223 PHE A C 1
ATOM 1716 O O . PHE A 1 223 ? 12.340 -19.758 -9.281 1.00 83.50 223 PHE A O 1
ATOM 1723 N N . PRO A 1 224 ? 14.360 -20.446 -10.001 1.00 77.62 224 PRO A N 1
ATOM 1724 C CA . PRO A 1 224 ? 14.585 -19.264 -10.824 1.00 77.62 224 PRO A CA 1
ATOM 1725 C C . PRO A 1 224 ? 13.570 -19.200 -11.972 1.00 77.62 224 PRO A C 1
ATOM 1727 O O . PRO A 1 224 ? 13.428 -20.148 -12.748 1.00 77.62 224 PRO A O 1
ATOM 1730 N N . ARG A 1 225 ? 12.883 -18.062 -12.106 1.00 73.31 225 ARG A N 1
ATOM 1731 C CA . ARG A 1 225 ? 11.942 -17.803 -13.211 1.00 73.31 225 ARG A CA 1
ATOM 1732 C C . ARG A 1 225 ? 12.631 -17.309 -14.480 1.00 73.31 225 ARG A C 1
ATOM 1734 O O . ARG A 1 225 ? 12.057 -17.407 -15.562 1.00 73.31 225 ARG A O 1
ATOM 1741 N N . VAL A 1 226 ? 13.847 -16.778 -14.350 1.00 72.00 226 VAL A N 1
ATOM 1742 C CA . VAL A 1 226 ? 14.601 -16.144 -15.438 1.00 72.00 226 VAL A CA 1
ATOM 1743 C C . VAL A 1 226 ? 15.742 -17.053 -15.911 1.00 72.00 226 VAL A C 1
ATOM 1745 O O . VAL A 1 226 ? 16.463 -17.636 -15.104 1.00 72.00 226 VAL A O 1
ATOM 1748 N N . GLN A 1 227 ? 15.925 -17.164 -17.231 1.00 67.44 227 GLN A N 1
ATOM 1749 C CA . GLN A 1 227 ? 16.897 -18.077 -17.854 1.00 67.44 227 GLN A CA 1
ATOM 1750 C C . GLN A 1 227 ? 18.354 -17.567 -17.869 1.00 67.44 227 GLN A C 1
ATOM 1752 O O . GLN A 1 227 ? 19.258 -18.346 -18.158 1.00 67.44 227 GLN A O 1
ATOM 1757 N N . THR A 1 228 ? 18.608 -16.290 -17.560 1.00 64.88 228 THR A N 1
ATOM 1758 C CA . THR A 1 228 ? 19.941 -15.657 -17.649 1.00 64.88 228 THR A CA 1
ATOM 1759 C C . THR A 1 228 ? 20.890 -16.027 -16.500 1.00 64.88 228 THR A C 1
ATOM 1761 O O . THR A 1 228 ? 22.102 -16.012 -16.697 1.00 64.88 228 THR A O 1
ATOM 1764 N N . GLY A 1 229 ? 20.370 -16.423 -15.328 1.00 71.75 229 GLY A N 1
ATOM 1765 C CA . GLY A 1 229 ? 21.181 -16.829 -14.173 1.00 71.75 229 GLY A CA 1
ATOM 1766 C C . GLY A 1 229 ? 20.416 -16.811 -12.842 1.00 71.75 229 GLY A C 1
ATOM 1767 O O . GLY A 1 229 ? 19.489 -16.027 -12.650 1.00 71.75 229 GLY A O 1
ATOM 1768 N N . ARG A 1 230 ? 20.811 -17.672 -11.888 1.00 73.88 230 ARG A N 1
ATOM 1769 C CA . ARG A 1 230 ? 20.152 -17.785 -10.565 1.00 73.88 230 ARG A CA 1
ATOM 1770 C C . ARG A 1 230 ? 20.281 -16.522 -9.709 1.00 73.88 230 ARG A C 1
ATOM 1772 O O . ARG A 1 230 ? 19.346 -16.179 -8.996 1.00 73.88 230 ARG A O 1
ATOM 1779 N N . LEU A 1 231 ? 21.434 -15.853 -9.774 1.00 76.44 231 LEU A N 1
ATOM 1780 C CA . LEU A 1 231 ? 21.691 -14.637 -8.997 1.00 76.44 231 LEU A CA 1
ATOM 1781 C C . LEU A 1 231 ? 20.910 -13.444 -9.548 1.00 76.44 231 LEU A C 1
ATOM 1783 O O . LEU A 1 231 ? 20.306 -12.713 -8.772 1.00 76.44 231 LEU A O 1
ATOM 1787 N N . ASP A 1 232 ? 20.836 -13.306 -10.870 1.00 75.19 232 ASP A N 1
ATOM 1788 C CA . ASP A 1 232 ? 20.066 -12.233 -11.500 1.00 75.19 232 ASP A CA 1
ATOM 1789 C C . ASP A 1 232 ? 18.566 -12.413 -11.244 1.00 75.19 232 ASP A C 1
ATOM 1791 O O . ASP A 1 232 ? 17.887 -11.462 -10.866 1.00 75.19 232 ASP A O 1
ATOM 1795 N N . SER A 1 233 ? 18.053 -13.649 -11.337 1.00 76.12 233 SER A N 1
ATOM 1796 C CA . SER A 1 233 ? 16.656 -13.959 -10.992 1.00 76.12 233 SER A CA 1
ATOM 1797 C C . SER A 1 233 ? 16.321 -13.562 -9.551 1.00 76.12 233 SER A C 1
ATOM 1799 O O . SER A 1 233 ? 15.257 -12.999 -9.311 1.00 76.12 233 SER A O 1
ATOM 1801 N N . LEU A 1 234 ? 17.235 -13.804 -8.607 1.00 81.44 234 LEU A N 1
ATOM 1802 C CA . LEU A 1 234 ? 17.049 -13.443 -7.202 1.00 81.44 234 LEU A CA 1
ATOM 1803 C C . LEU A 1 234 ? 17.021 -11.926 -6.999 1.00 81.44 234 LEU A C 1
ATOM 1805 O O . LEU A 1 234 ? 16.161 -11.413 -6.285 1.00 81.44 234 LEU A O 1
ATOM 1809 N N . VAL A 1 235 ? 17.928 -11.200 -7.655 1.00 81.38 235 VAL A N 1
ATOM 1810 C CA . VAL A 1 235 ? 17.974 -9.732 -7.608 1.00 81.38 235 VAL A CA 1
ATOM 1811 C C . VAL A 1 235 ? 16.679 -9.140 -8.168 1.00 81.38 235 VAL A C 1
ATOM 1813 O O . VAL A 1 235 ? 16.081 -8.278 -7.525 1.00 81.38 235 VAL A O 1
ATOM 1816 N N . TYR A 1 236 ? 16.199 -9.638 -9.313 1.00 80.88 236 TYR A N 1
ATOM 1817 C CA . TYR A 1 236 ? 14.943 -9.175 -9.906 1.00 80.88 236 TYR A CA 1
ATOM 1818 C C . TYR A 1 236 ? 13.736 -9.481 -9.021 1.00 80.88 236 TYR A C 1
ATOM 1820 O O . TYR A 1 236 ? 12.913 -8.597 -8.797 1.00 80.88 236 TYR A O 1
ATOM 1828 N N . GLU A 1 237 ? 13.627 -10.688 -8.470 1.00 81.38 237 GLU A N 1
ATOM 1829 C CA . GLU A 1 237 ? 12.484 -11.048 -7.627 1.00 81.38 237 GLU A CA 1
ATOM 1830 C C . GLU A 1 237 ? 12.456 -10.255 -6.318 1.00 81.38 237 GLU A C 1
ATOM 1832 O O . GLU A 1 237 ? 11.409 -9.723 -5.956 1.00 81.38 237 GLU A O 1
ATOM 1837 N N . MET A 1 238 ? 13.598 -10.085 -5.646 1.00 82.81 238 MET A N 1
ATOM 1838 C CA . MET A 1 238 ? 13.649 -9.368 -4.368 1.00 82.81 238 MET A CA 1
ATOM 1839 C C . MET A 1 238 ? 13.461 -7.852 -4.503 1.00 82.81 238 MET A C 1
ATOM 1841 O O . MET A 1 238 ? 12.952 -7.221 -3.578 1.00 82.81 238 MET A O 1
ATOM 1845 N N . LEU A 1 239 ? 13.880 -7.253 -5.623 1.00 80.00 239 LEU A N 1
ATOM 1846 C CA . LEU A 1 239 ? 13.846 -5.798 -5.816 1.00 80.00 239 LEU A CA 1
ATOM 1847 C C . LEU A 1 239 ? 12.676 -5.307 -6.676 1.00 80.00 239 LEU A C 1
ATOM 1849 O O . LEU A 1 239 ? 12.431 -4.103 -6.711 1.00 80.00 239 LEU A O 1
ATOM 1853 N N . SER A 1 240 ? 11.943 -6.200 -7.349 1.00 74.19 240 SER A N 1
ATOM 1854 C CA . SER A 1 240 ? 10.791 -5.833 -8.196 1.00 74.19 240 SER A CA 1
ATOM 1855 C C . SER A 1 240 ? 9.582 -5.281 -7.431 1.00 74.19 240 SER A C 1
ATOM 1857 O O . SER A 1 240 ? 8.659 -4.758 -8.058 1.00 74.19 240 SER A O 1
ATOM 1859 N N . GLY A 1 241 ? 9.592 -5.361 -6.094 1.00 65.44 241 GLY A N 1
ATOM 1860 C CA . GLY A 1 241 ? 8.603 -4.705 -5.239 1.00 65.44 241 GLY A CA 1
ATOM 1861 C C . GLY A 1 241 ? 7.226 -5.372 -5.244 1.00 65.44 241 GLY A C 1
ATOM 1862 O O . GLY A 1 241 ? 6.225 -4.665 -5.089 1.00 65.44 241 GLY A O 1
ATOM 1863 N N . SER A 1 242 ? 7.183 -6.699 -5.431 1.00 57.59 242 SER A N 1
ATOM 1864 C CA . SER A 1 242 ? 5.970 -7.519 -5.560 1.00 57.59 242 SER A CA 1
ATOM 1865 C C . SER A 1 242 ? 5.833 -8.661 -4.576 1.00 57.59 242 SER A C 1
ATOM 1867 O O . SER A 1 242 ? 6.880 -9.280 -4.290 1.00 57.59 242 SER A O 1
#

Sequence (242 aa):
MTTPKKTLEFHESFRPCRDFIIVMIPLMIMAGYLYGARPLLIFLIAIVEAFVCDLLSCLLQGKRYDVTDISSYMFALILVLMLPASVNYGIVLIGVAFTVLVGKHAFGGYGRYPFHPAAFGFAFINVCFADAIYLYPRSFSAIGTSWNSGATLYAGITNSLKFGGVPSIDSVDLFLGNYPGPMGTTFCLIILACMVLFIVHKTISWQITLTFLATCAAFSAVFPRVQTGRLDSLVYEMLSGS